Protein AF-A0A659SG74-F1 (afdb_monomer)

InterPro domains:
  IPR000259 Fimbrial-type adhesion domain [PF00419] (103-204)
  IPR008966 Adhesion domain superfamily [SSF49401] (111-204)
  IPR036937 Fimbrial-type adhesion domain superfamily [G3DSA:2.60.40.1090] (114-209)
  IPR050263 Bacterial Fimbrial Adherence [PTHR33420] (86-207)

Solvent-accessible surface area (backbone atoms only — not comparable to full-atom values): 13620 Å² total; per-residue (Å²): 101,49,79,44,95,89,36,32,32,39,38,39,29,34,28,35,41,68,67,53,63,44,76,44,61,52,86,77,62,66,78,72,36,68,43,90,79,64,78,63,71,81,93,43,71,75,87,72,87,58,62,64,78,42,66,49,77,45,82,43,76,76,48,94,68,57,45,70,45,76,44,64,84,37,79,74,44,74,42,75,85,72,95,58,83,55,73,74,67,91,72,70,59,93,86,64,78,60,82,42,77,42,68,46,63,51,73,51,78,43,78,66,48,72,41,60,62,85,90,67,79,89,82,82,80,69,64,92,78,60,75,86,50,53,83,52,94,86,52,68,49,99,74,52,84,75,90,78,90,83,70,69,51,71,43,44,70,59,90,88,61,88,78,77,44,60,45,76,52,64,46,26,94,89,45,54,59,17,32,50,54,99,44,96,90,49,62,53,71,45,56,49,101,82,70,47,76,38,33,29,73,46,83,28,71,52,85,80,131

Structure (mmCIF, N/CA/C/O backbone):
data_AF-A0A659SG74-F1
#
_entry.id   AF-A0A659SG74-F1
#
loop_
_atom_site.group_PDB
_atom_site.id
_atom_site.type_symbol
_atom_site.label_atom_id
_atom_site.label_alt_id
_atom_site.label_comp_id
_atom_site.label_asym_id
_atom_site.label_entity_id
_atom_site.label_seq_id
_atom_site.pdbx_PDB_ins_code
_atom_site.Cartn_x
_atom_site.Cartn_y
_atom_site.Cartn_z
_atom_site.occupancy
_atom_site.B_iso_or_equiv
_atom_site.auth_seq_id
_atom_site.auth_comp_id
_atom_site.auth_asym_id
_atom_site.auth_atom_id
_atom_site.pdbx_PDB_model_num
ATOM 1 N N . TYR A 1 1 ? 16.394 -6.219 -13.201 1.00 60.81 1 TYR A N 1
ATOM 2 C CA . TYR A 1 1 ? 15.570 -5.368 -12.327 1.00 60.81 1 TYR A CA 1
ATOM 3 C C . TYR A 1 1 ? 16.397 -4.180 -11.857 1.00 60.81 1 TYR A C 1
ATOM 5 O O . TYR A 1 1 ? 17.584 -4.362 -11.612 1.00 60.81 1 TYR A O 1
ATOM 13 N N . VAL A 1 2 ? 15.812 -2.983 -11.774 1.00 71.12 2 VAL A N 1
ATOM 14 C CA . VAL A 1 2 ? 16.434 -1.781 -11.185 1.00 71.12 2 VAL A CA 1
ATOM 15 C C . VAL A 1 2 ? 15.895 -1.610 -9.767 1.00 71.12 2 VAL A C 1
ATOM 17 O O . VAL A 1 2 ? 14.679 -1.569 -9.587 1.00 71.12 2 VAL A O 1
ATOM 20 N N . LEU A 1 3 ? 16.777 -1.531 -8.768 1.00 69.94 3 LEU A N 1
ATOM 21 C CA . LEU A 1 3 ? 16.384 -1.311 -7.374 1.00 69.94 3 LEU A CA 1
ATOM 22 C C . LEU A 1 3 ? 16.041 0.168 -7.159 1.00 69.94 3 LEU A C 1
ATOM 24 O O . LEU A 1 3 ? 16.875 1.041 -7.395 1.00 69.94 3 LEU A O 1
ATOM 28 N N . VAL A 1 4 ? 14.831 0.445 -6.677 1.00 69.69 4 VAL A N 1
ATOM 29 C CA . VAL A 1 4 ? 14.343 1.798 -6.391 1.00 69.69 4 VAL A CA 1
ATOM 30 C C . VAL A 1 4 ? 13.972 1.908 -4.917 1.00 69.69 4 VAL A C 1
ATOM 32 O O . VAL A 1 4 ? 13.223 1.093 -4.378 1.00 69.69 4 VAL A O 1
ATOM 35 N N . ALA A 1 5 ? 14.531 2.923 -4.251 1.00 68.69 5 ALA A N 1
ATOM 36 C CA . ALA A 1 5 ? 14.289 3.241 -2.840 1.00 68.69 5 ALA A CA 1
ATOM 37 C C . ALA A 1 5 ? 14.539 2.081 -1.843 1.00 68.69 5 ALA A C 1
ATOM 39 O O . ALA A 1 5 ? 14.048 2.119 -0.718 1.00 68.69 5 ALA A O 1
ATOM 40 N N . GLY A 1 6 ? 15.275 1.034 -2.243 1.00 77.12 6 GLY A N 1
ATOM 41 C CA . GLY A 1 6 ? 15.602 -0.127 -1.401 1.00 77.12 6 GLY A CA 1
ATOM 42 C C . GLY A 1 6 ? 14.421 -1.041 -1.043 1.00 77.12 6 GLY A C 1
ATOM 43 O O . GLY A 1 6 ? 14.611 -2.011 -0.317 1.00 77.12 6 GLY A O 1
ATOM 44 N N . LYS A 1 7 ? 13.213 -0.753 -1.542 1.00 78.75 7 LYS A N 1
ATOM 45 C CA . LYS A 1 7 ? 11.975 -1.489 -1.216 1.00 78.75 7 LYS A CA 1
ATOM 46 C C . LYS A 1 7 ? 11.235 -2.023 -2.440 1.00 78.75 7 LYS A C 1
ATOM 48 O O . LYS A 1 7 ? 10.253 -2.750 -2.298 1.00 78.75 7 LYS A O 1
ATOM 53 N N . LEU A 1 8 ? 11.673 -1.630 -3.633 1.00 87.31 8 LEU A N 1
ATOM 54 C CA . LEU A 1 8 ? 11.010 -1.927 -4.892 1.00 87.31 8 LEU A CA 1
ATOM 55 C C . LEU A 1 8 ? 12.047 -2.315 -5.940 1.00 87.31 8 LEU A C 1
ATOM 57 O O . LEU A 1 8 ? 13.121 -1.722 -6.020 1.00 87.31 8 LEU A O 1
ATOM 61 N N . GLU A 1 9 ? 11.689 -3.263 -6.788 1.00 90.06 9 GLU A N 1
ATOM 62 C CA . GLU A 1 9 ? 12.450 -3.662 -7.962 1.00 90.06 9 GLU A CA 1
ATOM 63 C C . GLU A 1 9 ? 11.618 -3.431 -9.221 1.00 90.06 9 GLU A C 1
ATOM 65 O O . GLU A 1 9 ? 10.436 -3.761 -9.266 1.00 90.06 9 GLU A O 1
ATOM 70 N N . ILE A 1 10 ? 12.233 -2.873 -10.262 1.00 89.81 10 ILE A N 1
ATOM 71 C CA . ILE A 1 10 ? 11.559 -2.580 -11.530 1.00 89.81 10 ILE A CA 1
ATOM 72 C C . ILE A 1 10 ? 12.108 -3.483 -12.632 1.00 89.81 10 ILE A C 1
ATOM 74 O O . ILE A 1 10 ? 13.293 -3.430 -12.962 1.00 89.81 10 ILE A O 1
ATOM 78 N N . GLY A 1 11 ? 11.247 -4.324 -13.196 1.00 91.62 11 GLY A N 1
ATOM 79 C CA . GLY A 1 11 ? 11.506 -5.106 -14.402 1.00 91.62 11 GLY A CA 1
ATOM 80 C C . GLY A 1 11 ? 10.882 -4.429 -15.617 1.00 91.62 11 GLY A C 1
ATOM 81 O O . GLY A 1 11 ? 9.768 -3.919 -15.531 1.00 91.62 11 GLY A O 1
ATOM 82 N N . THR A 1 12 ? 11.577 -4.447 -16.750 1.00 91.62 12 THR A N 1
ATOM 83 C CA . THR A 1 12 ? 11.122 -3.787 -17.980 1.00 91.62 12 THR A CA 1
ATOM 84 C C . THR A 1 12 ? 11.165 -4.777 -19.135 1.00 91.62 12 THR A C 1
ATOM 86 O O . THR A 1 12 ? 12.135 -5.514 -19.286 1.00 91.62 12 THR A O 1
ATOM 89 N N . GLU A 1 13 ? 10.135 -4.776 -19.970 1.00 92.38 13 GLU A N 1
ATOM 90 C CA . GLU A 1 13 ? 10.116 -5.421 -21.281 1.00 92.38 13 GLU A CA 1
ATOM 91 C C . GLU A 1 13 ? 9.962 -4.335 -22.342 1.00 92.38 13 GLU A C 1
ATOM 93 O O . GLU A 1 13 ? 9.114 -3.451 -22.208 1.00 92.38 13 GLU A O 1
ATOM 98 N N . ALA A 1 14 ? 10.768 -4.392 -23.397 1.00 89.81 14 ALA A N 1
ATOM 99 C CA . ALA A 1 14 ? 10.695 -3.454 -24.508 1.00 89.81 14 ALA A CA 1
ATOM 100 C C . ALA A 1 14 ? 10.175 -4.161 -25.756 1.00 89.81 14 ALA A C 1
ATOM 102 O O . ALA A 1 14 ? 10.607 -5.265 -26.081 1.00 89.81 14 ALA A O 1
ATOM 103 N N . TYR A 1 15 ? 9.270 -3.508 -26.477 1.00 88.94 15 TYR A N 1
ATOM 104 C CA . TYR A 1 15 ? 8.820 -3.985 -27.776 1.00 88.94 15 TYR A CA 1
ATOM 105 C C . TYR A 1 15 ? 9.857 -3.644 -28.849 1.00 88.94 15 TYR A C 1
ATOM 107 O O . TYR A 1 15 ? 10.219 -2.475 -29.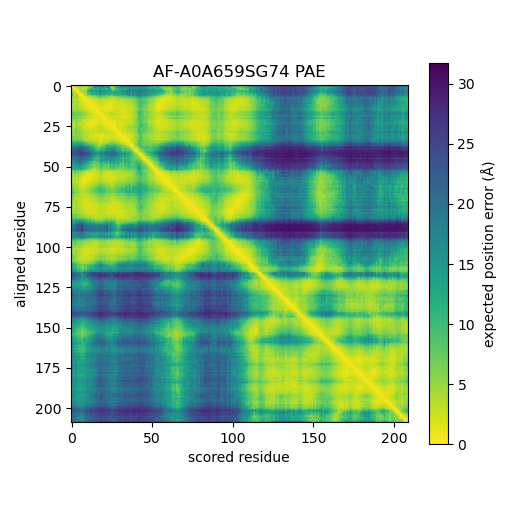041 1.00 88.94 15 TYR A O 1
ATOM 115 N N . ILE A 1 16 ? 10.305 -4.666 -29.575 1.00 86.88 16 ILE A N 1
ATOM 116 C CA . ILE A 1 16 ? 11.196 -4.527 -30.721 1.00 86.88 16 ILE A CA 1
ATOM 117 C C . ILE A 1 16 ? 10.359 -4.638 -31.995 1.00 86.88 16 ILE A C 1
ATOM 119 O O . ILE A 1 16 ? 9.881 -5.708 -32.367 1.00 86.88 16 ILE A O 1
ATOM 123 N N . ALA A 1 17 ? 10.171 -3.497 -32.659 1.00 82.38 17 ALA A N 1
ATOM 124 C CA . ALA A 1 17 ? 9.435 -3.386 -33.916 1.00 82.38 17 ALA A CA 1
ATOM 125 C C . ALA A 1 17 ? 10.192 -4.033 -35.100 1.00 82.38 17 ALA A C 1
ATOM 127 O O . ALA A 1 17 ? 11.180 -4.733 -34.911 1.00 82.38 17 ALA A O 1
ATOM 128 N N . GLY A 1 18 ? 9.740 -3.799 -36.335 1.00 82.88 18 GLY A N 1
ATOM 129 C CA . GLY A 1 18 ? 10.264 -4.472 -37.530 1.00 82.88 18 GLY A CA 1
ATOM 130 C C . GLY A 1 18 ? 9.557 -5.806 -37.769 1.00 82.88 18 GLY A C 1
ATOM 131 O O . GLY A 1 18 ? 8.382 -5.949 -37.433 1.00 82.88 18 GLY A O 1
ATOM 132 N N . LYS A 1 19 ? 10.263 -6.781 -38.345 1.00 86.94 19 LYS A N 1
ATOM 133 C CA . LYS A 1 19 ? 9.729 -8.135 -38.570 1.00 86.94 19 LYS A CA 1
ATOM 134 C C . LYS A 1 19 ? 9.888 -9.057 -37.361 1.00 86.94 19 LYS A C 1
ATOM 136 O O . LYS A 1 19 ? 9.376 -10.167 -37.409 1.00 86.94 19 LYS A O 1
ATOM 141 N N . LEU A 1 20 ? 10.607 -8.627 -36.317 1.00 88.56 20 LEU A N 1
ATOM 142 C CA . LEU A 1 20 ? 10.634 -9.339 -35.040 1.00 88.56 20 LEU A CA 1
ATOM 143 C C . LEU A 1 20 ? 9.271 -9.205 -34.353 1.00 88.56 20 LEU A C 1
ATOM 145 O O . LEU A 1 20 ? 8.563 -10.191 -34.220 1.00 88.56 20 LEU A O 1
ATOM 149 N N . GLY A 1 21 ? 8.866 -7.980 -34.001 1.00 88.50 21 GLY A N 1
ATOM 150 C CA . GLY A 1 21 ? 7.531 -7.721 -33.459 1.00 88.50 21 GLY A CA 1
ATOM 151 C C . GLY A 1 21 ? 7.275 -8.369 -32.094 1.00 88.50 21 GLY A C 1
ATOM 152 O O . GLY A 1 21 ? 6.152 -8.785 -31.820 1.00 88.50 21 GLY A O 1
ATOM 153 N N . GLU A 1 22 ? 8.299 -8.452 -31.243 1.00 90.75 22 GLU A N 1
ATOM 154 C CA . GLU A 1 22 ? 8.247 -9.156 -29.954 1.00 90.75 22 GLU A CA 1
ATOM 155 C C . GLU A 1 22 ? 8.571 -8.241 -28.768 1.00 90.75 22 GLU A C 1
ATOM 157 O O . GLU A 1 22 ? 9.264 -7.229 -28.900 1.00 90.75 22 GLU A O 1
ATOM 162 N N . TYR A 1 23 ? 8.080 -8.624 -27.587 1.00 91.25 23 TYR A N 1
ATOM 163 C CA . TYR A 1 23 ? 8.471 -8.032 -26.309 1.00 91.25 23 TYR A CA 1
ATOM 164 C C . TYR A 1 23 ? 9.671 -8.784 -25.741 1.00 91.25 23 TYR A C 1
ATOM 166 O O . TYR A 1 23 ? 9.595 -9.987 -25.505 1.00 91.25 23 TYR A O 1
ATOM 174 N N . ILE A 1 24 ? 10.763 -8.064 -25.493 1.00 90.62 24 ILE A N 1
ATOM 175 C CA . ILE A 1 24 ? 12.016 -8.631 -24.996 1.00 90.62 24 ILE A CA 1
ATOM 176 C C . ILE A 1 24 ? 12.300 -8.101 -23.584 1.00 90.62 24 ILE A C 1
ATOM 178 O O . ILE A 1 24 ? 12.251 -6.883 -23.374 1.00 90.62 24 ILE A O 1
ATOM 182 N N . PRO A 1 25 ? 12.612 -8.974 -22.608 1.00 91.44 25 PRO A N 1
ATOM 183 C CA . PRO A 1 25 ? 12.979 -8.547 -21.264 1.00 91.44 25 PRO A CA 1
ATOM 184 C C . PRO A 1 25 ? 14.318 -7.801 -21.256 1.00 91.44 25 PRO A C 1
ATOM 186 O O . PRO A 1 25 ? 15.282 -8.201 -21.904 1.00 91.44 25 PRO A O 1
ATOM 189 N N . VAL A 1 26 ? 14.379 -6.713 -20.492 1.00 88.06 26 VAL A N 1
ATOM 190 C CA . VAL A 1 26 ? 15.589 -5.916 -20.255 1.00 88.06 26 VAL A CA 1
ATOM 191 C C . VAL A 1 26 ? 16.357 -6.498 -19.053 1.00 88.06 26 VAL A C 1
ATOM 193 O O . VAL A 1 26 ? 15.741 -6.760 -18.014 1.00 88.06 26 VAL A O 1
ATOM 196 N N . PRO A 1 27 ? 17.697 -6.639 -19.125 1.00 88.88 27 PRO A N 1
ATOM 197 C CA . PRO A 1 27 ? 18.566 -6.243 -20.234 1.00 88.88 27 PRO A CA 1
ATOM 198 C C . PRO A 1 27 ? 18.589 -7.265 -21.378 1.00 88.88 27 PRO A C 1
ATOM 200 O O . PRO A 1 27 ? 18.550 -8.471 -21.158 1.00 88.88 27 PRO A O 1
ATOM 203 N N . PHE A 1 28 ? 18.744 -6.762 -22.602 1.00 84.44 28 PHE A N 1
ATOM 204 C CA . PHE A 1 28 ? 19.050 -7.560 -23.787 1.00 84.44 28 PHE A CA 1
ATOM 205 C C . PHE A 1 28 ? 20.201 -6.912 -24.557 1.00 84.44 28 PHE A C 1
ATOM 207 O O . PHE A 1 28 ? 20.458 -5.715 -24.428 1.00 84.44 28 PHE A O 1
ATOM 214 N N . SER A 1 29 ? 20.892 -7.696 -25.381 1.00 84.69 29 SER A N 1
ATOM 215 C CA . SER A 1 29 ? 21.939 -7.195 -26.275 1.00 84.69 29 SER A CA 1
ATOM 216 C C . SER A 1 29 ? 21.815 -7.844 -27.646 1.00 84.69 29 SER A C 1
ATOM 218 O O . SER A 1 29 ? 21.373 -8.986 -27.758 1.00 84.69 29 SER A O 1
ATOM 220 N N . SER A 1 30 ? 22.180 -7.093 -28.687 1.00 83.06 30 SER A N 1
ATOM 221 C CA . SER A 1 30 ? 22.288 -7.587 -30.067 1.00 83.06 30 SER A CA 1
ATOM 222 C C . SER A 1 30 ? 21.027 -8.260 -30.625 1.00 83.06 30 SER A C 1
ATOM 224 O O . SER A 1 30 ? 21.113 -9.191 -31.423 1.00 83.06 30 SER A O 1
ATOM 226 N N . ILE A 1 31 ? 19.848 -7.760 -30.244 1.00 86.31 31 ILE A N 1
ATOM 227 C CA . ILE A 1 31 ? 18.570 -8.225 -30.788 1.00 86.31 31 ILE A CA 1
ATOM 228 C C . ILE A 1 31 ? 18.270 -7.504 -32.104 1.00 86.31 31 ILE A C 1
ATOM 230 O O . ILE A 1 31 ? 18.125 -6.283 -32.151 1.00 86.31 31 ILE A O 1
ATOM 234 N N . SER A 1 32 ? 18.174 -8.285 -33.179 1.00 85.31 32 SER A N 1
ATOM 235 C CA . SER A 1 32 ? 17.783 -7.814 -34.508 1.00 85.31 32 SER A CA 1
ATOM 236 C C . SER A 1 32 ? 16.283 -7.530 -34.560 1.00 85.31 32 SER A C 1
ATOM 238 O O . SER A 1 32 ? 15.475 -8.340 -34.121 1.00 85.31 32 SER A O 1
ATOM 240 N N . ASN A 1 33 ? 15.891 -6.426 -35.193 1.00 83.75 33 ASN A N 1
ATOM 241 C CA . ASN A 1 33 ? 14.492 -6.153 -35.536 1.00 83.75 33 ASN A CA 1
ATOM 242 C C . ASN A 1 33 ? 13.987 -6.998 -36.732 1.00 83.75 33 ASN A C 1
ATOM 244 O O . ASN A 1 33 ? 12.848 -6.838 -37.170 1.00 83.75 33 ASN A O 1
ATOM 248 N N . ASN A 1 34 ? 14.847 -7.861 -37.290 1.00 88.00 34 ASN A N 1
ATOM 249 C CA . ASN A 1 34 ? 14.633 -8.710 -38.467 1.00 88.00 34 ASN A CA 1
ATOM 250 C C . ASN A 1 34 ? 14.177 -7.957 -39.725 1.00 88.00 34 ASN A C 1
ATOM 252 O O . ASN A 1 34 ? 13.614 -8.549 -40.646 1.00 88.00 34 ASN A O 1
ATOM 256 N N . ASP A 1 35 ? 14.455 -6.656 -39.798 1.00 83.31 35 ASP A N 1
ATOM 257 C CA . ASP A 1 35 ? 14.069 -5.815 -40.919 1.00 83.31 35 ASP A CA 1
ATOM 258 C C . ASP A 1 35 ? 15.287 -5.174 -41.588 1.00 83.31 35 ASP A C 1
ATOM 260 O O . ASP A 1 35 ? 15.741 -4.091 -41.222 1.00 83.31 35 ASP A O 1
ATOM 264 N N . ALA A 1 36 ? 15.792 -5.843 -42.626 1.00 79.06 36 ALA A N 1
ATOM 265 C CA . ALA A 1 36 ? 16.898 -5.347 -43.442 1.00 79.06 36 ALA A CA 1
ATOM 266 C C . ALA A 1 36 ? 16.552 -4.074 -44.242 1.00 79.06 36 ALA A C 1
ATOM 268 O O . ALA A 1 36 ? 17.459 -3.418 -44.748 1.00 79.06 36 ALA A O 1
ATOM 269 N N . SER A 1 37 ? 15.264 -3.720 -44.364 1.00 75.12 37 SER A N 1
ATOM 270 C CA . SER A 1 37 ? 14.816 -2.500 -45.050 1.00 75.12 37 SER A CA 1
ATOM 271 C C . SER A 1 37 ? 14.738 -1.281 -44.133 1.00 75.12 37 SER A C 1
ATOM 273 O O . SER A 1 37 ? 14.611 -0.154 -44.616 1.00 75.12 37 SER A O 1
ATOM 275 N N . ALA A 1 38 ? 14.865 -1.478 -42.815 1.00 68.19 38 ALA A N 1
ATOM 276 C CA . ALA A 1 38 ? 15.004 -0.380 -41.874 1.00 68.19 38 ALA A CA 1
ATOM 277 C C . ALA A 1 38 ? 16.292 0.387 -42.229 1.00 68.19 38 ALA A C 1
ATOM 279 O O . ALA A 1 38 ? 17.381 -0.169 -42.120 1.00 68.19 38 ALA A O 1
ATOM 280 N N . GLY A 1 39 ? 16.178 1.628 -42.717 1.00 65.88 39 GLY A N 1
ATOM 281 C CA . GLY A 1 39 ? 17.290 2.457 -43.220 1.00 65.88 39 GLY A CA 1
ATOM 282 C C . GLY A 1 39 ? 18.339 2.850 -42.163 1.00 65.88 39 GLY A C 1
ATOM 283 O O . GLY A 1 39 ? 18.467 2.189 -41.137 1.00 65.88 39 GLY A O 1
ATOM 284 N N . GLY A 1 40 ? 19.111 3.919 -42.389 1.00 65.44 40 GLY A N 1
ATOM 285 C CA . GLY A 1 40 ? 20.092 4.437 -41.412 1.00 65.44 40 GLY A CA 1
ATOM 286 C C . GLY A 1 40 ? 21.570 4.346 -41.819 1.00 65.44 40 GLY A C 1
ATOM 287 O O . GLY A 1 40 ? 22.440 4.402 -40.953 1.00 65.44 40 GLY A O 1
ATOM 288 N N . CYS A 1 41 ? 21.870 4.201 -43.113 1.00 61.72 41 CYS A N 1
ATOM 289 C CA . CYS A 1 41 ? 23.210 4.430 -43.668 1.00 61.72 41 CYS A CA 1
ATOM 290 C C . CYS A 1 41 ? 23.122 5.442 -44.827 1.00 61.72 41 CYS A C 1
ATOM 292 O O . CYS A 1 41 ? 22.201 5.348 -45.638 1.00 61.72 41 CYS A O 1
ATOM 294 N N . GLY A 1 42 ? 24.076 6.378 -44.911 1.00 65.31 42 GLY A N 1
ATOM 295 C CA . GLY A 1 42 ? 24.107 7.453 -45.920 1.00 65.31 42 GLY A CA 1
ATOM 296 C C . GLY A 1 42 ? 23.163 8.622 -45.600 1.00 65.31 42 GLY A C 1
ATOM 297 O O . GLY A 1 42 ? 22.873 8.871 -44.435 1.00 65.31 42 GLY A O 1
ATOM 298 N N . ASP A 1 43 ? 22.639 9.292 -46.632 1.00 54.28 43 ASP A N 1
ATOM 299 C CA . ASP A 1 43 ? 21.681 10.416 -46.526 1.00 54.28 43 ASP A CA 1
ATOM 300 C C . ASP A 1 43 ? 20.256 9.980 -46.115 1.00 54.28 43 ASP A C 1
ATOM 302 O O . ASP A 1 43 ? 19.302 10.761 -46.142 1.00 54.28 43 ASP A O 1
ATOM 306 N N . ALA A 1 44 ? 20.074 8.702 -45.772 1.00 56.75 44 ALA A N 1
ATOM 307 C CA . ALA A 1 44 ? 18.800 8.161 -45.332 1.00 56.75 44 ALA A CA 1
ATOM 308 C C . ALA A 1 44 ? 18.528 8.571 -43.879 1.00 56.75 44 ALA A C 1
ATOM 310 O O . ALA A 1 44 ? 18.971 7.905 -42.940 1.00 56.75 44 ALA A O 1
ATOM 311 N N . GLU A 1 45 ? 17.762 9.647 -43.694 1.00 54.41 45 GLU A N 1
ATOM 312 C CA . GLU A 1 45 ? 17.235 10.020 -42.382 1.00 54.41 45 GLU A CA 1
ATOM 313 C C . GLU A 1 45 ? 16.443 8.857 -41.764 1.00 54.41 45 GLU A C 1
ATOM 315 O O . GLU A 1 45 ? 15.542 8.270 -42.375 1.00 54.41 45 GLU A O 1
ATOM 320 N N . MET A 1 46 ? 16.761 8.547 -40.508 1.00 58.56 46 MET A N 1
ATOM 321 C CA . MET A 1 46 ? 15.945 7.704 -39.639 1.00 58.56 46 MET A CA 1
ATOM 322 C C . MET A 1 46 ? 14.598 8.403 -39.392 1.00 58.56 46 MET A C 1
ATOM 324 O O . MET A 1 46 ? 14.434 9.114 -38.407 1.00 58.56 46 MET A O 1
ATOM 328 N N . LYS A 1 47 ? 13.624 8.218 -40.293 1.00 54.53 47 LYS A N 1
ATOM 329 C CA . LYS A 1 47 ? 12.331 8.929 -40.233 1.00 54.53 47 LYS A CA 1
ATOM 330 C C . LYS A 1 47 ? 11.508 8.640 -38.972 1.00 54.53 47 LYS A C 1
ATOM 332 O O . LYS A 1 47 ? 10.720 9.486 -38.564 1.00 54.53 47 LYS A O 1
ATOM 337 N N . SER A 1 48 ? 11.660 7.464 -38.359 1.00 59.00 48 SER A N 1
ATOM 338 C CA . SER A 1 48 ? 10.969 7.122 -37.109 1.00 59.00 48 SER A CA 1
ATOM 339 C C . SER A 1 48 ? 11.641 5.964 -36.371 1.00 59.00 48 SER A C 1
ATOM 341 O O . SER A 1 48 ? 11.782 4.872 -36.924 1.00 59.00 48 SER A O 1
ATOM 343 N N . MET A 1 49 ? 11.989 6.179 -35.101 1.00 63.00 49 MET A N 1
ATOM 344 C CA . MET A 1 49 ? 12.373 5.125 -34.161 1.00 63.00 49 MET A CA 1
ATOM 345 C C . MET A 1 49 ? 11.129 4.596 -33.446 1.00 63.00 49 MET A C 1
ATOM 347 O O . MET A 1 49 ? 10.471 5.336 -32.719 1.00 63.00 49 MET A O 1
ATOM 351 N N . THR A 1 50 ? 10.815 3.316 -33.622 1.00 64.88 50 THR A N 1
ATOM 352 C CA . THR A 1 50 ? 9.725 2.646 -32.888 1.00 64.88 50 THR A CA 1
ATOM 353 C C . THR A 1 50 ? 10.232 1.605 -31.894 1.00 64.88 50 THR A C 1
ATOM 355 O O . THR A 1 50 ? 9.464 1.121 -31.073 1.00 64.88 50 THR A O 1
ATOM 358 N N . ALA A 1 51 ? 11.521 1.262 -31.909 1.00 63.81 51 ALA A N 1
ATOM 359 C CA . ALA A 1 51 ? 12.097 0.415 -30.870 1.00 63.81 51 ALA A CA 1
ATOM 360 C C . ALA A 1 51 ? 12.096 1.166 -29.527 1.00 63.81 51 ALA A C 1
ATOM 362 O O . ALA A 1 51 ? 12.524 2.317 -29.461 1.00 63.81 51 ALA A O 1
ATOM 363 N N . GLY A 1 52 ? 11.583 0.528 -28.470 1.00 63.53 52 GLY A N 1
ATOM 364 C CA . GLY A 1 52 ? 11.542 1.100 -27.118 1.00 63.53 52 GLY A CA 1
ATOM 365 C C . GLY A 1 52 ? 10.443 2.139 -26.855 1.00 63.53 52 GLY A C 1
ATOM 366 O O . GLY A 1 52 ? 10.329 2.601 -25.725 1.00 63.53 52 GLY A O 1
ATOM 367 N N . ASN A 1 53 ? 9.599 2.478 -27.841 1.00 75.88 53 ASN A N 1
ATOM 368 C CA . ASN A 1 53 ? 8.449 3.377 -27.638 1.00 75.88 53 ASN A CA 1
ATOM 369 C C . ASN A 1 53 ? 7.208 2.670 -27.052 1.00 75.88 53 ASN A C 1
ATOM 371 O O . ASN A 1 53 ? 6.216 3.315 -26.715 1.00 75.88 53 ASN A O 1
ATOM 375 N N . LYS A 1 54 ? 7.256 1.339 -26.968 1.00 85.69 54 LYS A N 1
ATOM 376 C CA . LYS A 1 54 ? 6.256 0.464 -26.358 1.00 85.69 54 LYS A CA 1
ATOM 377 C C . LYS A 1 54 ? 6.978 -0.538 -25.471 1.00 85.69 54 LYS A C 1
ATOM 379 O O . LYS A 1 54 ? 8.067 -1.003 -25.806 1.00 85.69 54 LYS A O 1
ATOM 384 N N . GLY A 1 55 ? 6.354 -0.893 -24.361 1.00 88.38 55 GLY A N 1
ATOM 385 C CA . GLY A 1 55 ? 6.928 -1.818 -23.401 1.00 88.38 55 GLY A CA 1
ATOM 386 C C . GLY A 1 55 ? 5.986 -2.085 -22.241 1.00 88.38 55 GLY A C 1
ATOM 387 O O . GLY A 1 55 ? 4.861 -1.584 -22.203 1.00 88.38 55 GLY A O 1
ATOM 388 N N . THR A 1 56 ? 6.452 -2.885 -21.296 1.00 91.50 56 THR A N 1
ATOM 389 C CA . THR A 1 56 ? 5.752 -3.181 -20.049 1.00 91.50 56 THR A CA 1
ATOM 390 C C . THR A 1 56 ? 6.716 -3.001 -18.894 1.00 91.50 56 THR A C 1
ATOM 392 O O . THR A 1 56 ? 7.871 -3.414 -18.967 1.00 91.50 56 THR A O 1
ATOM 395 N N . VAL A 1 57 ? 6.233 -2.376 -17.825 1.00 91.38 57 VAL A N 1
ATOM 396 C CA . VAL A 1 57 ? 6.974 -2.228 -16.577 1.00 91.38 57 VAL A CA 1
ATOM 397 C C . VAL A 1 57 ? 6.297 -3.079 -15.512 1.00 91.38 57 VAL A C 1
ATOM 399 O O . VAL A 1 57 ? 5.079 -3.033 -15.354 1.00 91.38 57 VAL A O 1
ATOM 402 N N . ARG A 1 58 ? 7.089 -3.863 -14.784 1.00 92.12 58 ARG A N 1
ATOM 403 C CA . ARG A 1 58 ? 6.663 -4.684 -13.652 1.00 92.12 58 ARG A CA 1
ATOM 404 C C . ARG A 1 58 ? 7.345 -4.158 -12.400 1.00 92.12 58 ARG A C 1
ATOM 406 O O . ARG A 1 58 ? 8.571 -4.129 -12.340 1.00 92.12 58 ARG A O 1
ATOM 413 N N . ILE A 1 59 ? 6.557 -3.751 -11.414 1.00 90.25 59 ILE A N 1
ATOM 414 C CA . ILE A 1 59 ? 7.061 -3.325 -10.108 1.00 90.25 59 ILE A CA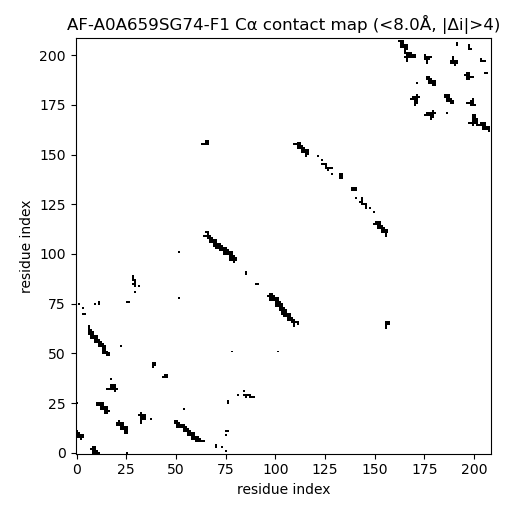 1
ATOM 415 C C . ILE A 1 59 ? 6.904 -4.499 -9.148 1.00 90.25 59 ILE A C 1
ATOM 417 O O . ILE A 1 59 ? 5.797 -4.994 -8.948 1.00 90.25 59 ILE A O 1
ATOM 421 N N . TYR A 1 60 ? 8.011 -4.940 -8.566 1.00 90.38 60 TYR A N 1
ATOM 422 C CA . TYR A 1 60 ? 8.048 -5.961 -7.533 1.00 90.38 60 TYR A CA 1
ATOM 423 C C . TYR A 1 60 ? 8.345 -5.315 -6.182 1.00 90.38 60 TYR A C 1
ATOM 425 O O . TYR A 1 60 ? 9.311 -4.568 -6.033 1.00 90.38 60 TYR A O 1
ATOM 433 N N . ILE A 1 61 ? 7.495 -5.584 -5.197 1.00 88.56 61 ILE A N 1
ATOM 434 C CA . ILE A 1 61 ? 7.613 -5.032 -3.850 1.00 88.56 61 ILE A CA 1
ATOM 435 C C . ILE A 1 61 ? 8.468 -5.994 -3.022 1.00 88.56 61 ILE A C 1
ATOM 437 O O . ILE A 1 61 ? 8.026 -7.100 -2.722 1.00 88.56 61 ILE A O 1
ATOM 441 N N . THR A 1 62 ? 9.691 -5.591 -2.666 1.00 87.38 62 THR A N 1
ATOM 442 C CA . THR A 1 62 ? 10.627 -6.458 -1.925 1.00 87.38 62 THR A CA 1
ATOM 443 C C . THR A 1 62 ? 10.412 -6.410 -0.415 1.00 87.38 62 THR A C 1
ATOM 445 O O . THR A 1 62 ? 10.792 -7.346 0.282 1.00 87.38 62 THR A O 1
ATOM 448 N N . HIS A 1 63 ? 9.795 -5.339 0.092 1.00 83.50 63 HIS A N 1
ATOM 449 C CA . HIS A 1 63 ? 9.538 -5.124 1.517 1.00 83.50 63 HIS A CA 1
ATOM 450 C C . HIS A 1 63 ? 8.137 -4.544 1.743 1.00 83.50 63 HIS A C 1
ATOM 452 O O . HIS A 1 63 ? 7.641 -3.836 0.869 1.00 83.50 63 HIS A O 1
ATOM 458 N N . PRO A 1 64 ? 7.508 -4.765 2.914 1.00 80.62 64 PRO A N 1
ATOM 459 C CA . PRO A 1 64 ? 6.248 -4.118 3.258 1.00 80.62 64 PRO A CA 1
ATOM 460 C C . PRO A 1 64 ? 6.314 -2.593 3.106 1.00 80.62 64 PRO A C 1
ATOM 462 O O . PRO A 1 64 ? 7.296 -1.939 3.475 1.00 80.62 64 PRO A O 1
ATOM 465 N N . LEU A 1 65 ? 5.244 -2.036 2.551 1.00 80.69 65 LEU A N 1
ATOM 466 C CA . LEU A 1 65 ? 5.092 -0.616 2.272 1.00 80.69 65 LEU A CA 1
ATOM 467 C C . LEU A 1 65 ? 3.990 -0.056 3.174 1.00 80.69 65 LEU A C 1
ATOM 469 O O . LEU A 1 65 ? 2.972 -0.706 3.393 1.00 80.69 65 LEU A O 1
ATOM 473 N N . VAL A 1 66 ? 4.192 1.154 3.685 1.00 80.88 66 VAL A N 1
ATOM 474 C CA . VAL A 1 66 ? 3.240 1.854 4.552 1.00 80.88 66 VAL A CA 1
ATOM 475 C C . VAL A 1 66 ? 3.069 3.266 4.014 1.00 80.88 66 VAL A C 1
ATOM 477 O O . VAL A 1 66 ? 4.063 3.934 3.728 1.00 80.88 66 VAL A O 1
ATOM 480 N N . GLY A 1 67 ? 1.820 3.713 3.884 1.00 82.06 67 GLY A N 1
ATOM 481 C CA . GLY A 1 67 ? 1.499 5.052 3.402 1.00 82.06 67 GLY A CA 1
ATOM 482 C C . GLY A 1 67 ? 1.833 5.243 1.924 1.00 82.06 67 GLY A C 1
ATOM 483 O O . GLY A 1 67 ? 1.348 4.504 1.069 1.00 82.06 67 GLY A O 1
ATOM 484 N N . GLU A 1 68 ? 2.636 6.261 1.624 1.00 84.81 68 GLU A N 1
ATOM 485 C CA . GLU A 1 68 ? 2.954 6.682 0.262 1.00 84.81 68 GLU A CA 1
ATOM 486 C C . GLU A 1 68 ? 4.448 6.535 -0.041 1.00 84.81 68 GLU A C 1
ATOM 488 O O . GLU A 1 68 ? 5.305 6.904 0.762 1.00 84.81 68 GLU A O 1
ATOM 493 N N . ILE A 1 69 ? 4.767 6.015 -1.227 1.00 85.50 69 ILE A N 1
ATOM 494 C CA . ILE A 1 69 ? 6.137 5.896 -1.726 1.00 85.50 69 ILE A CA 1
ATOM 495 C C . ILE A 1 69 ? 6.244 6.592 -3.069 1.00 85.50 69 ILE A C 1
ATOM 497 O O . ILE A 1 69 ? 5.571 6.224 -4.031 1.00 85.50 69 ILE A O 1
ATOM 501 N N . SER A 1 70 ? 7.149 7.564 -3.141 1.00 87.81 70 SER A N 1
ATOM 502 C CA . SER A 1 70 ? 7.485 8.239 -4.386 1.00 87.81 70 SER A CA 1
ATOM 503 C C . SER A 1 70 ? 8.620 7.513 -5.106 1.00 87.81 70 SER A C 1
ATOM 505 O O . SER A 1 70 ? 9.671 7.221 -4.531 1.00 87.81 70 SER A O 1
ATOM 507 N N . ILE A 1 71 ? 8.398 7.235 -6.386 1.00 89.75 71 ILE A N 1
ATOM 508 C CA . ILE A 1 71 ? 9.405 6.798 -7.345 1.00 89.75 71 ILE A CA 1
ATOM 509 C C . ILE A 1 71 ? 9.938 8.070 -8.017 1.00 89.75 71 ILE A C 1
ATOM 511 O O . ILE A 1 71 ? 9.240 8.646 -8.864 1.00 89.75 71 ILE A O 1
ATOM 515 N N . PRO A 1 72 ? 11.153 8.535 -7.666 1.00 90.44 72 PRO A N 1
ATOM 516 C CA . PRO A 1 72 ? 11.764 9.656 -8.363 1.00 90.44 72 PRO A CA 1
ATOM 517 C C . PRO A 1 72 ? 12.031 9.270 -9.819 1.00 90.44 72 PRO A C 1
ATOM 519 O O . PRO A 1 72 ? 12.087 8.086 -10.157 1.00 90.44 72 PRO A O 1
ATOM 522 N N . GLN A 1 73 ? 12.235 10.267 -10.681 1.00 92.38 73 GLN A N 1
ATOM 523 C CA . GLN A 1 73 ? 12.567 10.028 -12.084 1.00 92.38 73 GLN A CA 1
ATOM 524 C C . GLN A 1 73 ? 13.817 9.145 -12.201 1.00 92.38 73 GLN A C 1
ATOM 526 O O . GLN A 1 73 ? 14.939 9.592 -11.975 1.00 92.38 73 GLN A O 1
ATOM 531 N N . THR A 1 74 ? 13.596 7.885 -12.562 1.00 89.12 74 THR A N 1
ATOM 532 C CA . THR A 1 74 ? 14.603 6.827 -12.595 1.00 89.12 74 THR A CA 1
ATOM 533 C C . THR A 1 74 ? 14.712 6.293 -14.013 1.00 89.12 74 THR A C 1
ATOM 535 O O . THR A 1 74 ? 13.702 5.956 -14.628 1.00 89.12 74 THR A O 1
ATOM 538 N N . THR A 1 75 ? 15.927 6.192 -14.546 1.00 89.81 75 THR A N 1
ATOM 539 C CA . THR A 1 75 ? 16.163 5.549 -15.844 1.00 89.81 75 THR A CA 1
ATOM 540 C C . THR A 1 75 ? 16.003 4.038 -15.703 1.00 89.81 75 THR A C 1
ATOM 542 O O . THR A 1 75 ? 16.763 3.397 -14.983 1.00 89.81 75 THR A O 1
ATOM 545 N N . ILE A 1 76 ? 15.018 3.470 -16.399 1.00 89.00 76 ILE A N 1
ATOM 546 C CA . ILE A 1 76 ? 14.682 2.038 -16.350 1.00 89.00 76 ILE A CA 1
ATOM 547 C C . ILE A 1 76 ? 15.206 1.261 -17.562 1.00 89.00 76 ILE A C 1
ATOM 549 O O . ILE A 1 76 ? 15.238 0.031 -17.539 1.00 89.00 76 ILE A O 1
ATOM 553 N N . MET A 1 77 ? 15.607 1.966 -18.624 1.00 87.06 77 MET A N 1
ATOM 554 C CA . MET A 1 77 ? 16.235 1.388 -19.810 1.00 87.06 77 MET A CA 1
ATOM 555 C C . MET A 1 77 ? 17.003 2.465 -20.586 1.00 87.06 77 MET A C 1
ATOM 557 O O . MET A 1 77 ? 16.504 3.572 -20.789 1.00 87.06 77 MET A O 1
ATOM 561 N N . ASN A 1 78 ? 18.186 2.103 -21.079 1.00 87.06 78 ASN A N 1
ATOM 562 C CA . ASN A 1 78 ? 18.903 2.848 -22.111 1.00 87.06 78 ASN A CA 1
ATOM 563 C C . ASN A 1 78 ? 18.827 2.052 -23.411 1.00 87.06 78 ASN A C 1
ATOM 565 O O . ASN A 1 78 ? 19.169 0.869 -23.424 1.00 87.06 78 ASN A O 1
ATOM 569 N N . LEU A 1 79 ? 18.372 2.688 -24.489 1.00 84.12 79 LEU A N 1
ATOM 570 C CA . LEU A 1 79 ? 18.307 2.053 -25.797 1.00 84.12 79 LEU A CA 1
ATOM 571 C C . LEU A 1 79 ? 19.527 2.442 -26.623 1.00 84.12 79 LEU A C 1
ATOM 573 O O . LEU A 1 79 ? 19.874 3.619 -26.736 1.00 84.12 79 LEU A O 1
ATOM 577 N N . TYR A 1 80 ? 20.128 1.442 -27.253 1.00 83.62 80 TYR A N 1
ATOM 578 C CA . TYR A 1 80 ? 21.235 1.599 -28.181 1.00 83.62 80 TYR A CA 1
ATOM 579 C C . TYR A 1 80 ? 20.883 0.903 -29.487 1.00 83.62 80 TYR A C 1
ATOM 581 O O . TYR A 1 80 ? 20.245 -0.150 -29.483 1.00 83.62 80 TYR A O 1
ATOM 589 N N . LEU A 1 81 ? 21.308 1.487 -30.602 1.00 80.31 81 LEU A N 1
ATOM 590 C CA . LEU A 1 81 ? 21.163 0.879 -31.916 1.00 80.31 81 LEU A CA 1
ATOM 591 C C . LEU A 1 81 ? 22.520 0.547 -32.512 1.00 80.31 81 LEU A C 1
ATOM 593 O O . LEU A 1 81 ? 23.476 1.303 -32.367 1.00 80.31 81 LEU A O 1
ATOM 597 N N . SER A 1 82 ? 22.556 -0.544 -33.268 1.00 77.94 82 SER A N 1
ATOM 598 C CA . SER A 1 82 ? 23.686 -0.893 -34.115 1.00 77.94 82 SER A CA 1
ATOM 599 C C . SER A 1 82 ? 23.200 -1.513 -35.423 1.00 77.94 82 SER A C 1
ATOM 601 O O . SER A 1 82 ? 22.179 -2.200 -35.456 1.00 77.94 82 SER A O 1
ATOM 603 N N . LYS A 1 83 ? 23.943 -1.266 -36.507 1.00 76.31 83 LYS A N 1
ATOM 604 C CA . LYS A 1 83 ? 23.760 -1.924 -37.813 1.00 76.31 83 LYS A CA 1
ATOM 605 C C . LYS A 1 83 ? 24.568 -3.205 -37.958 1.00 76.31 83 LYS A C 1
ATOM 607 O O . LYS A 1 83 ? 24.277 -4.019 -38.828 1.00 76.31 83 LYS A O 1
ATOM 612 N N . THR A 1 84 ? 25.562 -3.385 -37.105 1.00 72.62 84 THR A N 1
ATOM 613 C CA . THR A 1 84 ? 26.328 -4.618 -36.990 1.00 72.62 84 THR A CA 1
ATOM 614 C C . THR A 1 84 ? 25.930 -5.317 -35.694 1.00 72.62 84 THR A C 1
ATOM 616 O O . THR A 1 84 ? 25.694 -4.638 -34.688 1.00 72.62 84 THR A O 1
ATOM 619 N N . PRO A 1 85 ? 25.830 -6.656 -35.671 1.00 67.50 85 PRO A N 1
ATOM 620 C CA . PRO A 1 85 ? 25.662 -7.376 -34.417 1.00 67.50 85 PRO A CA 1
ATOM 621 C C . PRO A 1 85 ? 26.793 -6.975 -33.465 1.00 67.50 85 PRO A C 1
ATOM 623 O O . PRO A 1 85 ? 27.968 -7.136 -33.795 1.00 67.50 85 PRO A O 1
ATOM 626 N N . GLY A 1 86 ? 26.446 -6.394 -32.317 1.00 62.84 86 GLY A N 1
ATOM 627 C CA . GLY A 1 86 ? 27.420 -6.145 -31.260 1.00 62.84 86 GLY A CA 1
ATOM 628 C C . GLY A 1 86 ? 27.831 -7.465 -30.613 1.00 62.84 86 GLY A C 1
ATOM 629 O O . GLY A 1 86 ? 27.064 -8.434 -30.627 1.00 62.84 86 GLY A O 1
ATOM 630 N N . SER A 1 87 ? 29.017 -7.516 -30.015 1.00 56.62 87 SER A N 1
ATOM 631 C CA . SER A 1 87 ? 29.378 -8.623 -29.128 1.00 56.62 87 SER A CA 1
ATOM 632 C C . SER A 1 87 ? 28.349 -8.702 -27.997 1.00 56.62 87 SER A C 1
ATOM 634 O O . SER A 1 87 ? 28.079 -7.700 -27.337 1.00 56.62 87 SER A O 1
ATOM 636 N N . SER A 1 88 ? 27.739 -9.871 -27.798 1.00 51.22 88 SER A N 1
ATOM 637 C CA . SER A 1 88 ? 26.830 -10.108 -26.676 1.00 51.22 88 SER A CA 1
ATOM 638 C C . SER A 1 88 ? 27.553 -9.848 -25.352 1.00 51.22 88 SER A C 1
ATOM 640 O O . SER A 1 88 ? 28.664 -10.345 -25.161 1.00 51.22 88 SER A O 1
ATOM 642 N N . GLY A 1 89 ? 26.908 -9.114 -24.446 1.00 51.81 89 GLY A N 1
ATOM 643 C CA . GLY A 1 89 ? 27.468 -8.734 -23.147 1.00 51.81 89 GLY A CA 1
ATOM 644 C C . GLY A 1 89 ? 28.228 -7.406 -23.191 1.00 51.81 89 GLY A C 1
ATOM 645 O O . GLY A 1 89 ? 29.297 -7.319 -23.787 1.00 51.81 89 GLY A O 1
ATOM 646 N N . ASP A 1 90 ? 27.641 -6.387 -22.559 1.00 50.41 90 ASP A N 1
ATOM 647 C CA . ASP A 1 90 ? 28.229 -5.174 -21.957 1.00 50.41 90 ASP A CA 1
ATOM 648 C C . ASP A 1 90 ? 29.241 -4.300 -22.724 1.00 50.41 90 ASP A C 1
ATOM 650 O O . ASP A 1 90 ? 29.663 -3.269 -22.208 1.00 50.41 90 ASP A O 1
ATOM 654 N N . ASN A 1 91 ? 29.602 -4.607 -23.966 1.00 49.31 91 ASN A N 1
ATOM 655 C CA . ASN A 1 91 ? 30.658 -3.885 -24.679 1.00 49.31 91 ASN A CA 1
ATOM 656 C C . ASN A 1 91 ? 30.110 -2.823 -25.639 1.00 49.31 91 ASN A C 1
ATOM 658 O O . ASN A 1 91 ? 30.532 -2.741 -26.793 1.00 49.31 91 ASN A O 1
ATOM 662 N N . ILE A 1 92 ? 29.177 -1.988 -25.174 1.00 58.09 92 ILE A N 1
ATOM 663 C CA . ILE A 1 92 ? 28.979 -0.686 -25.820 1.00 58.09 92 ILE A CA 1
ATOM 664 C C . ILE A 1 92 ? 30.111 0.209 -25.311 1.00 58.09 92 ILE A C 1
ATOM 666 O O . ILE A 1 92 ? 30.201 0.404 -24.097 1.00 58.09 92 ILE A O 1
ATOM 670 N N . PRO A 1 93 ? 31.001 0.728 -26.182 1.00 57.50 93 PRO A N 1
ATOM 671 C CA . PRO A 1 93 ? 32.068 1.611 -25.736 1.00 57.50 93 PRO A CA 1
ATOM 672 C C . PRO A 1 93 ? 31.478 2.751 -24.891 1.00 57.50 93 PRO A C 1
ATOM 674 O O . PRO A 1 93 ? 30.467 3.322 -25.306 1.00 57.50 93 PRO A O 1
ATOM 677 N N . PRO A 1 94 ? 32.091 3.130 -23.752 1.00 57.69 94 PRO A N 1
ATOM 678 C CA . PRO A 1 94 ? 31.562 4.176 -22.865 1.00 57.69 94 PRO A CA 1
ATOM 679 C C . PRO A 1 94 ? 31.290 5.518 -23.563 1.00 57.69 94 PRO A C 1
ATOM 681 O O . PRO A 1 94 ? 30.559 6.357 -23.049 1.00 57.69 94 PRO A O 1
ATOM 684 N N . SER A 1 95 ? 31.900 5.727 -24.731 1.00 65.00 95 SER A N 1
ATOM 685 C CA . SER A 1 95 ? 31.778 6.912 -25.573 1.00 65.00 95 SER A CA 1
ATOM 686 C C . SER A 1 95 ? 30.540 6.943 -26.475 1.00 65.00 95 SER A C 1
ATOM 688 O O . SER A 1 95 ? 30.309 7.973 -27.105 1.00 65.00 95 SER A O 1
ATOM 690 N N . VAL A 1 96 ? 29.752 5.866 -26.575 1.00 72.69 96 VAL A N 1
ATOM 691 C CA . VAL A 1 96 ? 28.534 5.851 -27.401 1.00 72.69 96 VAL A CA 1
ATOM 692 C C . VAL A 1 96 ? 27.337 6.279 -26.545 1.00 72.69 96 VAL A C 1
ATOM 694 O O . VAL A 1 96 ? 26.910 5.509 -25.680 1.00 72.69 96 VAL A O 1
ATOM 697 N N . PRO A 1 97 ? 26.764 7.480 -26.756 1.00 79.12 97 PRO A N 1
ATOM 698 C CA . PRO A 1 97 ? 25.554 7.877 -26.050 1.00 79.12 97 PRO A CA 1
ATOM 699 C C . PRO A 1 97 ? 24.368 7.006 -26.499 1.00 79.12 97 PRO A C 1
ATOM 701 O O . PRO A 1 97 ? 24.275 6.656 -27.681 1.00 79.12 97 PRO A O 1
ATOM 704 N N . PRO A 1 98 ? 23.445 6.646 -25.589 1.00 82.88 98 PRO A N 1
ATOM 705 C CA . PRO A 1 98 ? 22.222 5.960 -25.978 1.00 82.88 98 PRO A CA 1
ATOM 706 C C . PRO A 1 98 ? 21.380 6.847 -26.894 1.00 82.88 98 PRO A C 1
ATOM 708 O O . PRO A 1 98 ? 21.361 8.071 -26.771 1.00 82.88 98 PRO A O 1
ATOM 711 N N . VAL A 1 99 ? 20.640 6.211 -27.798 1.00 82.00 99 VAL A N 1
ATOM 712 C CA . VAL A 1 99 ? 19.725 6.913 -28.711 1.00 82.00 99 VAL A CA 1
ATOM 713 C C . VAL A 1 99 ? 18.450 7.370 -28.002 1.00 82.00 99 VAL A C 1
ATOM 715 O O . VAL A 1 99 ? 17.778 8.282 -28.476 1.00 82.00 99 VAL A O 1
ATOM 718 N N . ALA A 1 100 ? 18.102 6.728 -26.883 1.00 82.19 100 ALA A N 1
ATOM 719 C CA . ALA A 1 100 ? 16.975 7.099 -26.043 1.00 82.19 100 ALA A CA 1
ATOM 720 C C . ALA A 1 100 ? 17.180 6.632 -24.598 1.00 82.19 100 ALA A C 1
ATOM 722 O O . ALA A 1 100 ? 17.699 5.539 -24.345 1.00 82.19 100 ALA A O 1
ATOM 723 N N . HIS A 1 101 ? 16.691 7.444 -23.664 1.00 86.69 101 HIS A N 1
ATOM 724 C CA . HIS A 1 101 ? 16.513 7.077 -22.265 1.00 86.69 101 HIS A CA 1
ATOM 725 C C . HIS A 1 101 ? 15.031 6.853 -22.003 1.00 86.69 101 HIS A C 1
ATOM 727 O O . HIS A 1 101 ? 14.211 7.714 -22.318 1.00 86.69 101 HIS A O 1
ATOM 733 N N . VAL A 1 102 ? 14.690 5.724 -21.392 1.00 87.69 102 VAL A N 1
ATOM 734 C CA . VAL A 1 102 ? 13.343 5.498 -20.871 1.00 87.69 102 VAL A CA 1
ATOM 735 C C . VAL A 1 102 ? 13.395 5.671 -19.366 1.00 87.69 102 VAL A C 1
ATOM 737 O O . VAL A 1 102 ? 14.088 4.932 -18.661 1.00 87.69 102 VAL A O 1
ATOM 740 N N . THR A 1 103 ? 12.677 6.680 -18.885 1.00 90.88 103 THR A N 1
ATOM 741 C CA . THR A 1 103 ? 12.573 7.022 -17.469 1.00 90.88 103 THR A CA 1
ATOM 742 C C . THR A 1 103 ? 11.170 6.740 -16.950 1.00 90.88 103 THR A C 1
ATOM 744 O O . THR A 1 103 ? 10.193 6.753 -17.697 1.00 90.88 103 THR A O 1
ATOM 747 N N . MET A 1 104 ? 11.075 6.474 -15.652 1.00 89.69 104 MET A N 1
ATOM 748 C CA . MET A 1 104 ? 9.819 6.303 -14.935 1.00 89.69 104 MET A CA 1
ATOM 749 C C . MET A 1 104 ? 9.851 7.129 -13.654 1.00 89.69 104 MET A C 1
ATOM 751 O O . MET A 1 104 ? 10.861 7.156 -12.953 1.00 89.69 104 MET A O 1
ATOM 755 N N . SER A 1 105 ? 8.736 7.776 -13.346 1.00 92.31 105 SER A N 1
ATOM 756 C CA . SER A 1 105 ? 8.445 8.383 -12.051 1.00 92.31 105 SER A CA 1
ATOM 757 C C . SER A 1 105 ? 6.996 8.091 -11.682 1.00 92.31 105 SER A C 1
ATOM 759 O O . SER A 1 105 ? 6.187 7.723 -12.538 1.00 92.31 105 SER A O 1
ATOM 761 N N . GLY A 1 106 ? 6.661 8.228 -10.406 1.00 91.06 106 GLY A N 1
ATOM 762 C CA . GLY A 1 106 ? 5.292 8.038 -9.954 1.00 91.06 106 GLY A CA 1
ATOM 763 C C . GLY A 1 106 ? 5.183 7.909 -8.448 1.00 91.06 106 GLY A C 1
ATOM 764 O O . GLY A 1 106 ? 6.145 8.135 -7.718 1.00 91.06 106 GLY A O 1
ATOM 765 N N . THR A 1 107 ? 4.001 7.506 -8.004 1.00 90.56 107 THR A N 1
ATOM 766 C CA . THR A 1 107 ? 3.678 7.348 -6.591 1.00 90.56 107 THR A CA 1
ATOM 767 C C . THR A 1 107 ? 2.899 6.053 -6.394 1.00 90.56 107 THR A C 1
ATOM 769 O O . THR A 1 107 ? 1.992 5.751 -7.169 1.00 90.56 107 THR A O 1
ATOM 772 N N . ILE A 1 108 ? 3.253 5.290 -5.361 1.00 87.50 108 ILE A N 1
ATOM 773 C CA . ILE A 1 108 ? 2.522 4.108 -4.896 1.00 87.50 108 ILE A CA 1
ATOM 774 C C . ILE A 1 108 ? 1.873 4.462 -3.561 1.00 87.50 108 ILE A C 1
ATOM 776 O O . ILE A 1 108 ? 2.574 4.824 -2.617 1.00 87.50 108 ILE A O 1
ATOM 780 N N . THR A 1 109 ? 0.552 4.332 -3.473 1.00 85.44 109 THR A N 1
ATOM 781 C CA . THR A 1 109 ? -0.212 4.540 -2.239 1.00 85.44 109 THR A CA 1
ATOM 782 C C . THR A 1 109 ? -0.727 3.208 -1.708 1.00 85.44 109 THR A C 1
ATOM 784 O O . THR A 1 109 ? -1.306 2.406 -2.441 1.00 85.44 109 THR A O 1
ATOM 787 N N . VAL A 1 110 ? -0.504 2.961 -0.418 1.00 84.94 110 VAL A N 1
ATOM 788 C CA . VAL A 1 110 ? -0.945 1.750 0.274 1.00 84.94 110 VAL A CA 1
ATOM 789 C C . VAL A 1 110 ? -2.019 2.128 1.291 1.00 84.94 110 VAL A C 1
ATOM 791 O O . VAL A 1 110 ? -1.714 2.833 2.256 1.00 84.94 110 VAL A O 1
ATOM 794 N N . PRO A 1 111 ? -3.276 1.689 1.096 1.00 80.75 111 PRO A N 1
ATOM 795 C CA . PRO A 1 111 ? -4.354 2.039 2.004 1.00 80.75 111 PRO A CA 1
ATOM 796 C C . PRO A 1 111 ? -4.160 1.366 3.365 1.00 80.75 111 PRO A C 1
ATOM 798 O O . PRO A 1 111 ? -3.775 0.195 3.463 1.00 80.75 111 PRO A O 1
ATOM 801 N N . GLN A 1 112 ? -4.458 2.125 4.414 1.00 80.50 112 GLN A N 1
ATOM 802 C CA . GLN A 1 112 ? -4.544 1.619 5.778 1.00 80.50 112 GLN A CA 1
ATOM 803 C C . GLN A 1 112 ? -5.879 0.900 5.956 1.00 80.50 112 GLN A C 1
ATOM 805 O O . GLN A 1 112 ? -6.914 1.384 5.495 1.00 80.50 112 GLN A O 1
ATOM 810 N N . SER A 1 113 ? -5.873 -0.243 6.634 1.00 81.94 113 SER A N 1
ATOM 811 C CA . SER A 1 113 ? -7.107 -0.961 6.950 1.00 81.94 113 SER A CA 1
ATOM 812 C C . SER A 1 113 ? -7.021 -1.583 8.331 1.00 81.94 113 SER A C 1
ATOM 814 O O . SER A 1 113 ? -6.084 -2.331 8.603 1.00 81.94 113 SER A O 1
ATOM 816 N N . CYS A 1 114 ? -8.019 -1.333 9.170 1.00 80.69 114 CYS A N 1
ATOM 817 C CA . CYS A 1 114 ? -8.210 -2.035 10.432 1.00 80.69 114 CYS A CA 1
ATOM 818 C C . CYS A 1 114 ? -9.468 -2.894 10.339 1.00 80.69 114 CYS A C 1
ATOM 820 O O . CYS A 1 114 ? -10.488 -2.459 9.808 1.00 80.69 114 CYS A O 1
ATOM 822 N N . SER A 1 115 ? -9.389 -4.121 10.839 1.00 80.38 115 SER A N 1
ATOM 823 C CA . SER A 1 115 ? -10.515 -5.046 10.875 1.00 80.38 115 SER A CA 1
ATOM 824 C C . SER A 1 115 ? -10.603 -5.705 12.240 1.00 80.38 115 SER A C 1
ATOM 826 O O . SER A 1 115 ? -9.604 -6.180 12.778 1.00 80.38 115 SER A O 1
ATOM 828 N N . ILE A 1 116 ? -11.809 -5.743 12.790 1.00 77.56 116 ILE A N 1
ATOM 829 C CA . ILE A 1 116 ? -12.166 -6.715 13.822 1.00 77.56 116 ILE A CA 1
ATOM 830 C C . ILE A 1 116 ? -12.389 -8.032 13.074 1.00 77.56 116 ILE A C 1
ATOM 832 O O . ILE A 1 116 ? -12.967 -8.010 11.985 1.00 77.56 116 ILE A O 1
ATOM 836 N N . THR A 1 117 ? -11.872 -9.151 13.588 1.00 66.69 117 THR A N 1
ATOM 837 C CA . THR A 1 117 ? -11.877 -10.448 12.892 1.00 66.69 117 THR A CA 1
ATOM 838 C C . THR A 1 117 ? -13.242 -10.737 12.263 1.00 66.69 117 THR A C 1
ATOM 840 O O . THR A 1 117 ? -14.249 -10.880 12.958 1.00 66.69 117 THR A O 1
ATOM 843 N N . ALA A 1 118 ? -13.283 -10.794 10.929 1.00 58.59 118 ALA A N 1
ATOM 844 C CA . ALA A 1 118 ? -14.526 -10.984 10.195 1.00 58.59 118 ALA A CA 1
ATOM 845 C C . ALA A 1 118 ? -15.222 -12.281 10.644 1.00 58.59 118 ALA A C 1
ATOM 847 O O . ALA A 1 118 ? -14.597 -13.339 10.708 1.00 58.59 118 ALA A O 1
ATOM 848 N N . GLY A 1 119 ? -16.517 -12.194 10.956 1.00 60.78 119 GLY A N 1
ATOM 849 C CA . GLY A 1 119 ? -17.327 -13.338 11.383 1.00 60.78 119 GLY A CA 1
ATOM 850 C C . GLY A 1 119 ? -17.279 -13.669 12.879 1.00 60.78 119 GLY A C 1
ATOM 851 O O . GLY A 1 119 ? -17.970 -14.598 13.292 1.00 60.78 119 GLY A O 1
ATOM 852 N N . GLN A 1 120 ? -16.529 -12.928 13.706 1.00 65.56 120 GLN A N 1
ATOM 853 C CA . GLN A 1 120 ? -16.672 -13.036 15.160 1.00 65.56 120 GLN A CA 1
ATOM 854 C C . GLN A 1 120 ? -17.887 -12.249 15.656 1.00 65.56 120 GLN A C 1
ATOM 856 O O . GLN A 1 120 ? -18.029 -11.056 15.395 1.00 65.56 120 GLN A O 1
ATOM 861 N N . VAL A 1 121 ? -18.737 -12.925 16.428 1.00 77.31 121 VAL A N 1
ATOM 862 C CA . VAL A 1 121 ? -19.726 -12.280 17.293 1.00 77.31 121 VAL A CA 1
ATOM 863 C C . VAL A 1 121 ? -19.038 -11.994 18.624 1.00 77.31 121 VAL A C 1
ATOM 865 O O . VAL A 1 121 ? -18.559 -12.917 19.283 1.00 77.31 121 VAL A O 1
ATOM 868 N N . ILE A 1 122 ? -18.970 -10.721 19.013 1.00 81.38 122 ILE A N 1
ATOM 869 C CA . ILE A 1 122 ? -18.543 -10.327 20.359 1.00 81.38 122 ILE A CA 1
ATOM 870 C C . ILE A 1 122 ? -19.763 -10.491 21.262 1.00 81.38 122 ILE A C 1
ATOM 872 O O . ILE A 1 122 ? -20.627 -9.619 21.324 1.00 81.38 122 ILE A O 1
ATOM 876 N N . GLU A 1 123 ? -19.874 -11.651 21.901 1.00 85.06 123 GLU A N 1
ATOM 877 C CA . GLU A 1 123 ? -20.979 -11.946 22.807 1.00 85.06 123 GLU A CA 1
ATOM 878 C C . GLU A 1 123 ? -20.616 -11.526 24.236 1.00 85.06 123 GLU A C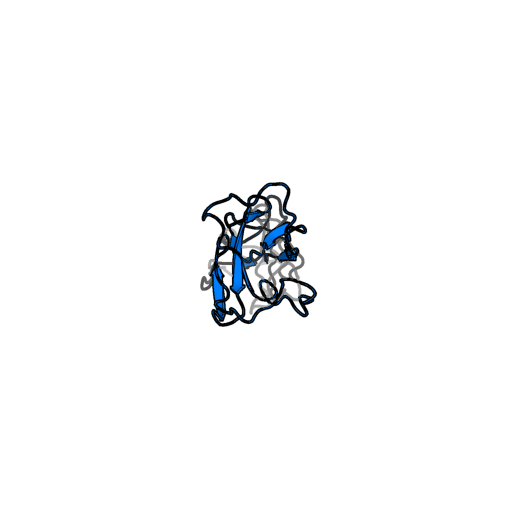 1
ATOM 880 O O . GLU A 1 123 ? -19.730 -12.111 24.860 1.00 85.06 123 GLU A O 1
ATOM 885 N N . VAL A 1 124 ? -21.322 -10.523 24.761 1.00 88.12 124 VAL A N 1
ATOM 886 C CA . VAL A 1 124 ? -21.206 -10.084 26.157 1.00 88.12 124 VAL A CA 1
ATOM 887 C C . VAL A 1 124 ? -22.422 -10.593 26.920 1.00 88.12 124 VAL A C 1
ATOM 889 O O . VAL A 1 124 ? -23.532 -10.101 26.730 1.00 88.12 124 VAL A O 1
ATOM 892 N N . ARG A 1 125 ? -22.225 -11.594 27.782 1.00 87.38 125 ARG A N 1
ATOM 893 C CA . ARG A 1 125 ? -23.291 -12.125 28.642 1.00 87.38 125 ARG A CA 1
ATOM 894 C C . ARG A 1 125 ? -23.260 -11.436 29.995 1.00 87.38 125 ARG A C 1
ATOM 896 O O . ARG A 1 125 ? -22.425 -11.771 30.831 1.00 87.38 125 ARG A O 1
ATOM 903 N N . LEU A 1 126 ? -24.170 -10.486 30.186 1.00 87.00 126 LEU A N 1
ATOM 904 C CA . LEU A 1 126 ? -24.419 -9.885 31.493 1.00 87.00 126 LEU A CA 1
ATOM 905 C C . LEU A 1 126 ? -25.077 -10.922 32.422 1.00 87.00 126 LEU A C 1
ATOM 907 O O 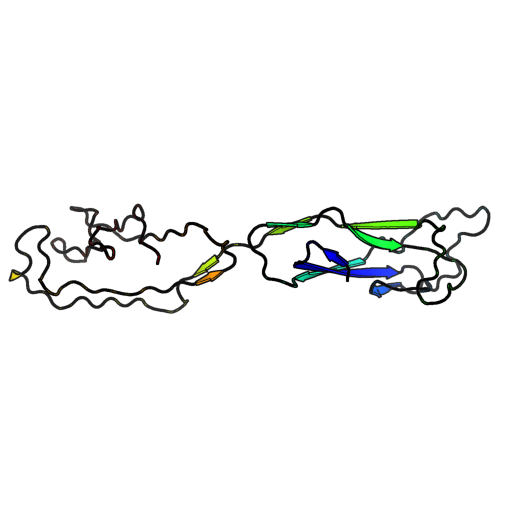. LEU A 1 126 ? -25.867 -11.741 31.946 1.00 87.00 126 LEU A O 1
ATOM 911 N N . PRO A 1 127 ? -24.742 -10.930 33.721 1.00 83.31 127 PRO A N 1
ATOM 912 C CA . PRO A 1 127 ? -25.380 -11.819 34.683 1.00 83.31 127 PRO A CA 1
ATOM 913 C C . PRO A 1 127 ? -26.813 -11.375 34.981 1.00 83.31 127 PRO A C 1
ATOM 915 O O . PRO A 1 127 ? -27.178 -10.218 34.762 1.00 83.31 127 PRO A O 1
ATOM 918 N N . ASP A 1 128 ? -27.603 -12.292 35.536 1.00 83.75 128 ASP A N 1
ATOM 919 C CA . ASP A 1 128 ? -28.951 -11.983 36.003 1.00 83.75 128 ASP A CA 1
ATOM 920 C C . ASP A 1 128 ? -28.911 -10.928 37.116 1.00 83.75 128 ASP A C 1
ATOM 922 O O . ASP A 1 128 ? -28.070 -10.971 38.019 1.00 83.75 128 ASP A O 1
ATOM 926 N N . ILE A 1 129 ? -29.853 -9.990 37.049 1.00 82.00 129 ILE A N 1
ATOM 927 C CA . ILE A 1 129 ? -30.016 -8.906 38.018 1.00 82.00 129 ILE A CA 1
ATOM 928 C C . ILE A 1 129 ? -31.393 -9.019 38.667 1.00 82.00 129 ILE A C 1
ATOM 930 O O . ILE A 1 129 ? -32.382 -9.330 37.997 1.00 82.00 129 ILE A O 1
ATOM 934 N N . GLU A 1 130 ? -31.493 -8.751 39.966 1.00 81.50 130 GLU A N 1
ATOM 935 C CA . GLU A 1 130 ? -32.790 -8.645 40.624 1.00 81.50 130 GLU A CA 1
ATOM 936 C C . GLU A 1 130 ? -33.217 -7.177 40.697 1.00 81.50 130 GLU A C 1
ATOM 938 O O . GLU A 1 130 ? -32.416 -6.299 41.001 1.00 81.50 130 GLU A O 1
ATOM 943 N N . GLY A 1 131 ? -34.507 -6.881 40.506 1.00 78.56 131 GLY A N 1
ATOM 944 C CA . GLY A 1 131 ? -35.001 -5.495 40.571 1.00 78.56 131 GLY A CA 1
ATOM 945 C C . GLY A 1 131 ? -34.727 -4.796 41.913 1.00 78.56 131 GLY A C 1
ATOM 946 O O . GLY A 1 131 ? -34.681 -3.573 41.981 1.00 78.56 131 GLY A O 1
ATOM 947 N N . LYS A 1 132 ? -34.486 -5.559 42.989 1.00 82.00 132 LYS A N 1
ATOM 948 C CA . LYS A 1 132 ? -34.082 -5.017 44.296 1.00 82.00 132 LYS A CA 1
ATOM 949 C C . LYS A 1 132 ? -32.680 -4.386 44.289 1.00 82.00 132 LYS A C 1
ATOM 951 O O . LYS A 1 132 ? -32.381 -3.662 45.243 1.00 82.00 132 LYS A O 1
ATOM 956 N N . ASP A 1 133 ? -31.861 -4.693 43.281 1.00 79.69 133 ASP A N 1
ATOM 957 C CA . ASP A 1 133 ? -30.463 -4.274 43.143 1.00 79.69 133 ASP A CA 1
ATOM 958 C C . ASP A 1 133 ? -30.319 -2.946 42.381 1.00 79.69 133 ASP A C 1
ATOM 960 O O . ASP A 1 133 ? -29.249 -2.346 42.419 1.00 79.69 133 ASP A O 1
ATOM 964 N N . ILE A 1 134 ? -31.390 -2.464 41.731 1.00 82.62 134 ILE A N 1
ATOM 965 C CA . ILE A 1 134 ? -31.434 -1.178 41.018 1.00 82.62 134 ILE A CA 1
ATOM 966 C C . ILE A 1 134 ? -32.589 -0.348 41.584 1.00 82.62 134 ILE A C 1
ATOM 968 O O . ILE A 1 134 ? -33.721 -0.401 41.105 1.00 82.62 134 ILE A O 1
ATOM 972 N N . ARG A 1 135 ? -32.321 0.374 42.679 1.00 83.12 135 ARG A N 1
ATOM 973 C CA . ARG A 1 135 ? -33.326 1.167 43.414 1.00 83.12 135 ARG A CA 1
ATOM 974 C C . ARG A 1 135 ? -33.281 2.645 43.056 1.00 83.12 135 ARG A C 1
ATOM 976 O O . ARG A 1 135 ? -34.287 3.338 43.195 1.00 83.12 135 ARG A O 1
ATOM 983 N N . HIS A 1 136 ? -32.121 3.117 42.622 1.00 83.69 136 HIS A N 1
ATOM 984 C CA . HIS A 1 136 ? -31.856 4.493 42.241 1.00 83.69 136 HIS A CA 1
ATOM 985 C C . HIS A 1 136 ? -31.120 4.541 40.902 1.00 83.69 136 HIS A C 1
ATOM 987 O O . HIS A 1 136 ? -30.481 3.580 40.473 1.00 83.69 136 HIS A O 1
ATOM 993 N N . LEU A 1 137 ? -31.200 5.695 40.242 1.00 78.50 137 LEU A N 1
ATOM 994 C CA . LEU A 1 137 ? -30.465 5.948 39.010 1.00 78.50 137 LEU A CA 1
ATOM 995 C C . LEU A 1 137 ? -28.954 5.808 39.257 1.00 78.50 137 LEU A C 1
ATOM 997 O O . LEU A 1 137 ? -28.409 6.463 40.144 1.00 78.50 137 LEU A O 1
ATOM 1001 N N . GLY A 1 138 ? -28.292 4.983 38.447 1.00 78.62 138 GLY A N 1
ATOM 1002 C CA . GLY A 1 138 ? -26.858 4.710 38.565 1.00 78.62 138 GLY A CA 1
ATOM 1003 C C . GLY A 1 138 ? -26.496 3.575 39.526 1.00 78.62 138 GLY A C 1
ATOM 1004 O O . GLY A 1 138 ? -25.312 3.254 39.633 1.00 78.62 138 GLY A O 1
ATOM 1005 N N . ASP A 1 139 ? -27.475 2.945 40.186 1.00 83.75 139 ASP A N 1
ATOM 1006 C CA . ASP A 1 139 ? -27.235 1.689 40.895 1.00 83.75 139 ASP A CA 1
ATOM 1007 C C . ASP A 1 139 ? -26.766 0.619 39.894 1.00 83.75 139 ASP A C 1
ATOM 1009 O O . ASP A 1 139 ? -27.335 0.450 38.814 1.00 83.75 139 ASP A O 1
ATOM 1013 N N . SER A 1 140 ? -25.722 -0.118 40.271 1.00 80.44 140 SER A N 1
ATOM 1014 C CA . SER A 1 140 ? -25.209 -1.266 39.527 1.00 80.44 140 SER A CA 1
ATOM 1015 C C . SER A 1 140 ? -25.085 -2.453 40.487 1.00 80.44 140 SER A C 1
ATOM 1017 O O . SER A 1 140 ? -24.519 -2.288 41.575 1.00 80.44 140 SER A O 1
ATOM 1019 N N . PRO A 1 141 ? -25.587 -3.650 40.135 1.00 79.62 141 PRO A N 1
ATOM 1020 C CA . PRO A 1 141 ? -25.427 -4.835 40.974 1.00 79.62 141 PRO A CA 1
ATOM 1021 C C . PRO A 1 141 ? -23.943 -5.154 41.210 1.00 79.62 141 PRO A C 1
ATOM 1023 O O . PRO A 1 141 ? -23.135 -5.061 40.292 1.00 79.62 141 PRO A O 1
ATOM 1026 N N . GLN A 1 142 ? -23.567 -5.596 42.418 1.00 67.38 142 GLN A N 1
ATOM 1027 C CA . GLN A 1 142 ? -22.154 -5.799 42.807 1.00 67.38 142 GLN A CA 1
ATOM 1028 C C . GLN A 1 142 ? -21.351 -6.750 41.894 1.00 67.38 142 GLN A C 1
ATOM 1030 O O . GLN A 1 142 ? -20.125 -6.703 41.915 1.00 67.38 142 GLN A O 1
ATOM 1035 N N . ASN A 1 143 ? -22.017 -7.582 41.086 1.00 68.50 143 ASN A N 1
ATOM 1036 C CA . ASN A 1 143 ? -21.390 -8.543 40.174 1.00 68.50 143 ASN A CA 1
ATOM 1037 C C . ASN A 1 143 ? -21.776 -8.336 38.697 1.00 68.50 143 ASN A C 1
ATOM 1039 O O . ASN A 1 143 ? -21.554 -9.236 37.899 1.00 68.50 143 ASN A O 1
ATOM 1043 N N . SER A 1 144 ? -22.363 -7.198 38.314 1.00 73.38 144 SER A N 1
ATOM 1044 C CA . SER A 1 144 ? -22.847 -6.946 36.941 1.00 73.38 144 SER A CA 1
ATOM 1045 C C . SER A 1 144 ? -21.744 -6.629 35.922 1.00 73.38 144 SER A C 1
ATOM 1047 O O . SER A 1 144 ? -22.009 -6.574 34.721 1.00 73.38 144 SER A O 1
ATOM 1049 N N . HIS A 1 145 ? -20.511 -6.410 36.383 1.00 81.06 145 HIS A N 1
ATOM 1050 C CA . HIS A 1 145 ? -19.400 -5.999 35.533 1.00 81.06 145 HIS A CA 1
ATOM 1051 C C . HIS A 1 145 ? -18.838 -7.184 34.744 1.00 81.06 145 HIS A C 1
ATOM 1053 O O . HIS A 1 145 ? -18.344 -8.156 35.316 1.00 81.06 145 HIS A O 1
ATOM 1059 N N . VAL A 1 146 ? -18.866 -7.071 33.415 1.00 86.69 146 VAL A N 1
ATOM 1060 C CA . VAL A 1 146 ? -18.310 -8.068 32.497 1.00 86.69 146 VAL A CA 1
ATOM 1061 C C . VAL A 1 146 ? -17.221 -7.425 31.653 1.00 86.69 146 VAL A C 1
ATOM 1063 O O . VAL A 1 146 ? -17.481 -6.518 30.864 1.00 86.69 146 VAL A O 1
ATOM 1066 N N . THR A 1 147 ? -15.997 -7.928 31.784 1.00 86.12 147 THR A N 1
ATOM 1067 C CA . THR A 1 147 ? -14.871 -7.501 30.949 1.00 86.12 147 THR A CA 1
ATOM 1068 C C . THR A 1 147 ? -14.804 -8.365 29.699 1.00 86.12 147 THR A C 1
ATOM 1070 O O . THR A 1 147 ? -14.660 -9.583 29.792 1.00 86.12 147 THR A O 1
ATOM 1073 N N . THR A 1 148 ? -14.863 -7.734 28.527 1.00 83.12 148 THR A N 1
ATOM 1074 C CA . THR A 1 148 ? -14.732 -8.417 27.234 1.00 83.12 148 THR A CA 1
ATOM 1075 C C . THR A 1 148 ? -13.529 -7.879 26.476 1.00 83.12 148 THR A C 1
ATOM 1077 O O . THR A 1 148 ? -13.383 -6.671 26.306 1.00 83.12 148 THR A O 1
ATOM 1080 N N . GLN A 1 149 ? -12.668 -8.781 26.007 1.00 80.19 149 GLN A N 1
ATOM 1081 C CA . GLN A 1 149 ? -11.535 -8.424 25.163 1.00 80.19 149 GLN A CA 1
ATOM 1082 C C . GLN A 1 149 ? -11.953 -8.449 23.691 1.00 80.19 149 GLN A C 1
ATOM 1084 O O . GLN A 1 149 ? -12.443 -9.464 23.196 1.00 80.19 149 GLN A O 1
ATOM 1089 N N . VAL A 1 150 ? -11.720 -7.340 22.991 1.00 79.44 150 VAL A N 1
ATOM 1090 C CA . VAL A 1 150 ? -11.947 -7.220 21.549 1.00 79.44 150 VAL A CA 1
ATOM 1091 C C . VAL A 1 150 ? -10.600 -7.117 20.854 1.00 79.44 150 VAL A C 1
ATOM 1093 O O . VAL A 1 150 ? -9.830 -6.198 21.117 1.00 79.44 150 VAL A O 1
ATOM 1096 N N . ASN A 1 151 ? -10.321 -8.063 19.961 1.00 80.75 151 ASN A N 1
ATOM 1097 C CA . ASN A 1 151 ? -9.103 -8.059 19.164 1.00 80.75 151 ASN A CA 1
ATOM 1098 C C . ASN A 1 151 ? -9.396 -7.481 17.778 1.00 80.75 151 ASN A C 1
ATOM 1100 O O . ASN A 1 151 ? -10.389 -7.828 17.137 1.00 80.75 151 ASN A O 1
ATOM 1104 N N . PHE A 1 152 ? -8.498 -6.632 17.294 1.00 79.94 152 PHE A N 1
ATOM 1105 C CA . PHE A 1 152 ? -8.528 -6.107 15.937 1.00 79.94 152 PHE A CA 1
ATOM 1106 C C . PHE A 1 152 ? -7.132 -6.199 15.328 1.00 79.94 152 PHE A C 1
ATOM 1108 O O . PHE A 1 152 ? -6.120 -6.262 16.022 1.00 79.94 152 PHE A O 1
ATOM 1115 N N . THR A 1 153 ? -7.074 -6.252 14.006 1.00 82.75 153 THR A N 1
ATOM 1116 C CA . THR A 1 153 ? -5.830 -6.279 13.244 1.00 82.75 153 THR A CA 1
ATOM 1117 C C . THR A 1 153 ? -5.828 -5.105 12.288 1.00 82.75 153 THR A C 1
ATOM 1119 O O . THR A 1 153 ? -6.739 -4.958 11.472 1.00 82.75 153 THR A O 1
ATOM 1122 N N . CYS A 1 154 ? -4.791 -4.283 12.384 1.00 81.81 154 CYS A N 1
ATOM 1123 C CA . CYS A 1 154 ? -4.525 -3.214 11.438 1.00 81.81 154 CYS A CA 1
ATOM 1124 C C . CYS A 1 154 ? -3.398 -3.623 10.489 1.00 81.81 154 CYS A C 1
ATOM 1126 O O . CYS A 1 154 ? -2.427 -4.258 10.889 1.00 81.81 154 CYS A O 1
ATOM 1128 N N . SER A 1 155 ? -3.541 -3.265 9.219 1.00 83.50 155 SER A N 1
ATOM 1129 C CA . SER A 1 155 ? -2.555 -3.474 8.163 1.00 83.50 155 SER A CA 1
ATOM 1130 C C . SER A 1 155 ? -2.117 -2.130 7.598 1.00 83.50 155 SER A C 1
ATOM 1132 O O . SER A 1 155 ? -2.926 -1.209 7.466 1.00 83.50 155 SER A O 1
ATOM 1134 N N . ASN A 1 156 ? -0.834 -2.043 7.241 1.00 79.06 156 ASN A N 1
ATOM 1135 C CA . ASN A 1 156 ? -0.207 -0.865 6.637 1.00 79.06 156 ASN A CA 1
ATOM 1136 C C . ASN A 1 156 ? -0.296 0.408 7.498 1.00 79.06 156 ASN A C 1
ATOM 1138 O O . ASN A 1 156 ? -0.342 1.511 6.960 1.00 79.06 156 ASN A O 1
ATOM 1142 N N . VAL A 1 157 ? -0.327 0.268 8.824 1.00 78.75 157 VAL A N 1
ATOM 1143 C CA . VAL A 1 157 ? -0.315 1.390 9.773 1.00 78.75 157 VAL A CA 1
ATOM 1144 C C . VAL A 1 157 ? 1.125 1.639 10.225 1.00 78.75 157 VAL A C 1
ATOM 1146 O O . VAL A 1 157 ? 1.856 0.689 10.493 1.00 78.75 157 VAL A O 1
ATOM 1149 N N . ALA A 1 158 ? 1.554 2.903 10.254 1.00 74.25 158 ALA A N 1
ATOM 1150 C CA . ALA A 1 158 ? 2.913 3.264 10.656 1.00 74.25 158 ALA A CA 1
ATOM 1151 C C . ALA A 1 158 ? 3.092 3.153 12.176 1.00 74.25 158 ALA A C 1
ATOM 1153 O O . ALA A 1 158 ? 2.154 3.423 12.931 1.00 74.25 158 ALA A O 1
ATOM 1154 N N . ASP A 1 159 ? 4.305 2.831 12.623 1.00 71.31 159 ASP A N 1
ATOM 1155 C CA . ASP A 1 159 ? 4.644 2.831 14.047 1.00 71.31 159 ASP A CA 1
ATOM 1156 C C . ASP A 1 159 ? 4.366 4.206 14.671 1.00 71.31 159 ASP A C 1
ATOM 1158 O O . ASP A 1 159 ? 4.706 5.247 14.106 1.00 71.31 159 ASP A O 1
ATOM 1162 N N . GLY A 1 160 ? 3.721 4.209 15.840 1.00 70.19 160 GLY A N 1
ATOM 1163 C CA . GLY A 1 160 ? 3.321 5.438 16.530 1.00 70.19 160 GLY A CA 1
ATOM 1164 C C . GLY A 1 160 ? 2.092 6.140 15.941 1.00 70.19 160 GLY A C 1
ATOM 1165 O O . GLY A 1 160 ? 1.777 7.247 16.373 1.00 70.19 160 GLY A O 1
ATOM 1166 N N . THR A 1 161 ? 1.380 5.530 14.984 1.00 73.81 161 THR A N 1
ATOM 1167 C CA . THR A 1 161 ? 0.065 6.040 14.562 1.00 73.81 161 THR A CA 1
ATOM 1168 C C . THR A 1 161 ? -0.909 5.969 15.735 1.00 73.81 161 THR A C 1
ATOM 1170 O O . THR A 1 161 ? -1.099 4.905 16.324 1.00 73.81 161 THR A O 1
ATOM 1173 N N . ASN A 1 162 ? -1.560 7.092 16.046 1.00 75.06 162 ASN A N 1
ATOM 1174 C CA . ASN A 1 162 ? -2.645 7.116 17.020 1.00 75.06 162 ASN A CA 1
ATOM 1175 C C . ASN A 1 162 ? -3.857 6.410 16.419 1.00 75.06 162 ASN A C 1
ATOM 1177 O O . ASN A 1 162 ? -4.447 6.883 15.447 1.00 75.06 162 ASN A O 1
ATOM 1181 N N . LEU A 1 163 ? -4.203 5.269 16.996 1.00 76.06 163 LEU A N 1
ATOM 1182 C CA . LEU A 1 163 ? -5.440 4.577 16.701 1.00 76.06 163 LEU A CA 1
ATOM 1183 C C . LEU A 1 163 ? -6.470 5.001 17.750 1.00 76.06 163 LEU A C 1
ATOM 1185 O O . LEU A 1 163 ? -6.155 5.092 18.936 1.00 76.06 163 LEU A O 1
ATOM 1189 N N . SER A 1 164 ? -7.695 5.245 17.308 1.00 77.81 164 SER A N 1
ATOM 1190 C CA . SER A 1 164 ? -8.844 5.393 18.190 1.00 77.81 164 SER A CA 1
ATOM 1191 C C . SER A 1 164 ? -9.952 4.468 17.715 1.00 77.81 164 SER A C 1
ATOM 1193 O O . SER A 1 164 ? -10.060 4.126 16.535 1.00 77.81 164 SER A O 1
ATOM 1195 N N . MET A 1 165 ? -10.749 4.002 18.662 1.00 78.50 165 MET A N 1
ATOM 1196 C CA . MET A 1 165 ? -11.920 3.182 18.397 1.00 78.50 165 MET A CA 1
ATOM 1197 C C . MET A 1 165 ? -13.078 3.818 19.148 1.00 78.50 165 MET A C 1
ATOM 1199 O O . MET A 1 165 ? -12.895 4.261 20.273 1.00 78.50 165 MET A O 1
ATOM 1203 N N . SER A 1 166 ? -14.255 3.891 18.546 1.00 83.88 166 SER A N 1
ATOM 1204 C CA . SER A 1 166 ? -15.455 4.377 19.221 1.00 83.88 166 SER A CA 1
ATOM 1205 C C . SER A 1 166 ? -16.564 3.347 19.094 1.00 83.88 166 SER A C 1
ATOM 1207 O O . SER A 1 166 ? -16.581 2.532 18.164 1.00 83.88 166 SER A O 1
ATOM 1209 N N . LEU A 1 167 ? -17.477 3.359 20.058 1.00 84.06 167 LEU A N 1
ATOM 1210 C CA . LEU A 1 167 ? -18.699 2.580 19.982 1.00 84.06 167 LEU A CA 1
ATOM 1211 C C . LEU A 1 167 ? -19.833 3.494 19.532 1.00 84.06 167 LEU A C 1
ATOM 1213 O O . LEU A 1 167 ? -19.974 4.590 20.060 1.00 84.06 167 LEU A O 1
ATOM 1217 N N . ASN A 1 168 ? -20.631 3.017 18.579 1.00 88.56 168 ASN A N 1
ATOM 1218 C CA . ASN A 1 168 ? -21.853 3.675 18.138 1.00 88.56 168 ASN A CA 1
ATOM 1219 C C . ASN A 1 168 ? -23.047 2.767 18.444 1.00 88.56 168 ASN A C 1
ATOM 1221 O O . ASN A 1 168 ? -23.135 1.660 17.911 1.00 88.56 168 ASN A O 1
ATOM 1225 N N . GLY A 1 169 ? -23.959 3.240 19.282 1.00 88.75 169 GLY A N 1
ATOM 1226 C CA . GLY A 1 169 ? -25.204 2.579 19.649 1.00 88.75 169 GLY A CA 1
ATOM 1227 C C . GLY A 1 169 ? -26.279 3.602 20.007 1.00 88.75 169 GLY A C 1
ATOM 1228 O O . GLY A 1 169 ? -25.996 4.787 20.178 1.00 88.75 169 GLY A O 1
ATOM 1229 N N . GLU A 1 170 ? -27.531 3.152 20.089 1.00 92.56 170 GLU A N 1
ATOM 1230 C CA . GLU A 1 170 ? -28.627 4.012 20.536 1.00 92.56 170 GLU A CA 1
ATOM 1231 C C . GLU A 1 170 ? -28.456 4.304 22.029 1.00 92.56 170 GLU A C 1
ATOM 1233 O O . GLU A 1 170 ? -28.381 3.387 22.852 1.00 92.56 170 GLU A O 1
ATOM 1238 N N . THR A 1 171 ? -28.354 5.583 22.371 1.00 92.12 171 THR A N 1
ATOM 1239 C CA . THR A 1 171 ? -28.192 6.026 23.752 1.00 92.12 171 THR A CA 1
ATOM 1240 C C . THR A 1 171 ? -29.540 6.082 24.466 1.00 92.12 171 THR A C 1
ATOM 1242 O O . THR A 1 171 ? -30.590 6.281 23.847 1.00 92.12 171 THR A O 1
ATOM 1245 N N . ASP A 1 172 ? -29.523 5.897 25.783 1.00 90.12 172 ASP A N 1
ATOM 1246 C CA . ASP A 1 172 ? -30.710 6.070 26.610 1.00 90.12 172 ASP A CA 1
ATOM 1247 C C . ASP A 1 172 ? -31.185 7.542 26.565 1.00 90.12 172 ASP A C 1
ATOM 1249 O O . ASP A 1 172 ? -30.369 8.466 26.691 1.00 90.12 172 ASP A O 1
ATOM 1253 N N . PRO A 1 173 ? -32.494 7.801 26.373 1.00 87.38 173 PRO A N 1
ATOM 1254 C CA . PRO A 1 173 ? -33.020 9.158 26.211 1.00 87.38 173 PRO A CA 1
ATOM 1255 C C . PRO A 1 173 ? -32.925 10.013 27.482 1.00 87.38 173 PRO A C 1
ATOM 1257 O O . PRO A 1 173 ? -33.008 11.241 27.398 1.00 87.38 173 PRO A O 1
ATOM 1260 N N . HIS A 1 174 ? -32.780 9.392 28.652 1.00 87.69 174 HIS A N 1
ATOM 1261 C CA . HIS A 1 174 ? -32.662 10.068 29.938 1.00 87.69 174 HIS A CA 1
ATOM 1262 C C . HIS A 1 174 ? -31.204 10.229 30.378 1.00 87.69 174 HIS A C 1
ATOM 1264 O O . HIS A 1 174 ? -30.908 11.165 31.125 1.00 87.69 174 HIS A O 1
ATOM 1270 N N . ASN A 1 175 ? -30.291 9.370 29.909 1.00 87.31 175 ASN A N 1
ATOM 1271 C CA . ASN A 1 175 ? -28.861 9.507 30.171 1.00 87.31 175 ASN A CA 1
ATOM 1272 C C . ASN A 1 175 ? -27.979 8.978 29.017 1.00 87.31 175 ASN A C 1
ATOM 1274 O O . ASN A 1 175 ? -27.838 7.763 28.867 1.00 87.31 175 ASN A O 1
ATOM 1278 N N . PRO A 1 176 ? -27.282 9.856 28.269 1.00 87.44 176 PRO A N 1
ATOM 1279 C CA . PRO A 1 176 ? -26.492 9.443 27.113 1.00 87.44 176 PRO A CA 1
ATOM 1280 C C . PRO A 1 176 ? -25.266 8.580 27.451 1.00 87.44 176 PRO A C 1
ATOM 1282 O O . PRO A 1 176 ? -24.716 7.966 26.549 1.00 87.44 176 PRO A O 1
ATOM 1285 N N . GLU A 1 177 ? -24.846 8.475 28.720 1.00 86.94 177 GLU A N 1
ATOM 1286 C CA . GLU A 1 177 ? -23.759 7.563 29.127 1.00 86.94 177 GLU A CA 1
ATOM 1287 C C . GLU A 1 177 ? -24.142 6.071 29.058 1.00 86.94 177 GLU A C 1
ATOM 1289 O O . GLU A 1 177 ? -23.283 5.203 29.233 1.00 86.94 177 GLU A O 1
ATOM 1294 N N . TYR A 1 178 ? -25.421 5.759 28.843 1.00 89.69 178 TYR A N 1
ATOM 1295 C CA . TYR A 1 178 ? -25.937 4.397 28.800 1.00 89.69 178 TYR A CA 1
ATOM 1296 C C . TYR A 1 178 ? -26.423 4.055 27.393 1.00 89.69 178 TYR A C 1
ATOM 1298 O O . TYR A 1 178 ? -27.046 4.867 26.711 1.00 89.69 178 TY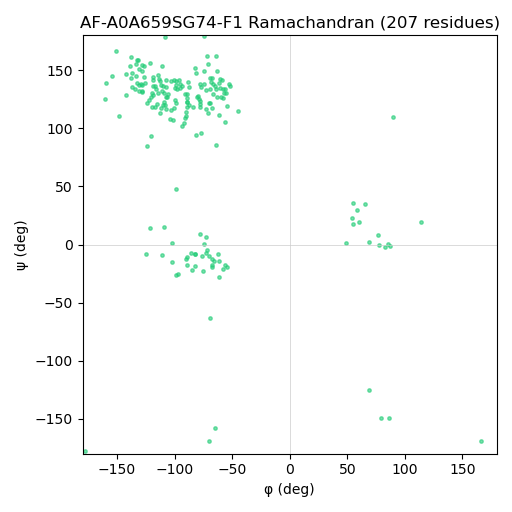R A O 1
ATOM 1306 N N . LEU A 1 179 ? -26.186 2.816 26.974 1.00 91.81 179 LEU A N 1
ATOM 1307 C CA . LEU A 1 179 ? -26.902 2.208 25.861 1.00 91.81 179 LEU A CA 1
ATOM 1308 C C . LEU A 1 179 ? -28.350 1.953 26.274 1.00 91.81 179 LEU A C 1
ATOM 1310 O O . LEU A 1 179 ? -28.607 1.392 27.345 1.00 91.81 179 LEU A O 1
ATOM 1314 N N . LYS A 1 180 ? -29.275 2.317 25.389 1.00 92.56 180 LYS A N 1
ATOM 1315 C CA . LYS A 1 180 ? -30.699 2.042 25.542 1.00 92.56 180 LYS A CA 1
ATOM 1316 C C . LYS A 1 180 ? -30.957 0.539 25.506 1.00 92.56 180 LYS A C 1
ATOM 1318 O O . LYS A 1 180 ? -30.430 -0.174 24.650 1.00 92.56 180 LYS A O 1
ATOM 1323 N N . THR A 1 181 ? -31.812 0.072 26.408 1.00 90.94 181 THR A N 1
ATOM 1324 C CA . THR A 1 181 ? -32.366 -1.285 26.362 1.00 90.94 181 THR A CA 1
ATOM 1325 C C . THR A 1 181 ? -33.842 -1.246 25.963 1.00 90.94 181 THR A C 1
ATOM 1327 O O . THR A 1 181 ? -34.422 -0.182 25.742 1.00 90.94 181 THR A O 1
ATOM 1330 N N . ASP A 1 182 ? -34.468 -2.412 25.845 1.00 91.31 182 ASP A N 1
ATOM 1331 C CA . ASP A 1 182 ? -35.918 -2.531 25.681 1.00 91.31 182 ASP A CA 1
ATOM 1332 C C . ASP A 1 182 ? -36.700 -2.210 26.970 1.00 91.31 182 ASP A C 1
ATOM 1334 O O . ASP A 1 182 ? -37.926 -2.092 26.938 1.00 91.31 182 ASP A O 1
ATOM 1338 N N . ASN A 1 183 ? -36.003 -2.025 28.094 1.00 88.75 183 ASN A N 1
ATOM 1339 C CA . ASN A 1 183 ? -36.565 -1.598 29.363 1.00 88.75 183 ASN A CA 1
ATOM 1340 C C . ASN A 1 183 ? -36.167 -0.146 29.663 1.00 88.75 183 ASN A C 1
ATOM 1342 O O . ASN A 1 183 ? -35.004 0.151 29.910 1.00 88.75 183 ASN A O 1
ATOM 1346 N N . GLU A 1 184 ? -37.153 0.749 29.730 1.00 87.38 184 GLU A N 1
ATOM 1347 C CA . GLU A 1 184 ? -36.953 2.194 29.952 1.00 87.38 184 GLU A CA 1
ATOM 1348 C C . GLU A 1 184 ? -36.289 2.549 31.295 1.00 87.38 184 GLU A C 1
ATOM 1350 O O . GLU A 1 184 ? -35.848 3.677 31.485 1.00 87.38 184 GLU A O 1
ATOM 1355 N N . ASN A 1 185 ? -36.222 1.606 32.242 1.00 86.00 185 ASN A N 1
ATOM 1356 C CA . ASN A 1 185 ? -35.593 1.812 33.548 1.00 86.00 185 ASN A CA 1
ATOM 1357 C C . ASN A 1 185 ? -34.198 1.178 33.649 1.00 86.00 185 ASN A C 1
ATOM 1359 O O . ASN A 1 185 ? -33.590 1.229 34.718 1.00 86.00 185 ASN A O 1
ATOM 1363 N N . LEU A 1 186 ? -33.703 0.546 32.578 1.00 87.88 186 LEU A N 1
ATOM 1364 C CA . LEU A 1 186 ? -32.413 -0.136 32.549 1.00 87.88 186 LEU A CA 1
ATOM 1365 C C . LEU A 1 186 ? -31.578 0.333 31.357 1.00 87.88 186 LEU A C 1
ATOM 1367 O O . LEU A 1 186 ? -32.027 0.334 30.213 1.00 87.88 186 LEU A O 1
ATOM 1371 N N . GLY A 1 187 ? -30.319 0.655 31.632 1.00 89.94 187 GLY A N 1
ATOM 1372 C CA . GLY A 1 187 ? -29.325 1.001 30.626 1.00 89.94 187 GLY A CA 1
ATOM 1373 C C . GLY A 1 187 ? -28.064 0.165 30.801 1.00 89.94 187 GLY A C 1
ATOM 1374 O O . GLY A 1 187 ? -27.747 -0.269 31.910 1.00 89.94 187 GLY A O 1
ATOM 1375 N N . ILE A 1 188 ? -27.310 -0.028 29.721 1.00 90.38 188 ILE A N 1
ATOM 1376 C CA . ILE A 1 188 ? -25.991 -0.672 29.784 1.00 90.38 188 ILE A CA 1
ATOM 1377 C C . ILE A 1 188 ? -24.920 0.413 29.731 1.00 90.38 188 ILE A C 1
ATOM 1379 O O . ILE A 1 188 ? -24.801 1.125 28.736 1.00 90.38 188 ILE A O 1
ATOM 1383 N N . ARG A 1 189 ? -24.121 0.528 30.792 1.00 89.75 189 ARG A N 1
ATOM 1384 C CA . ARG A 1 189 ? -22.971 1.436 30.832 1.00 89.75 189 ARG A CA 1
ATOM 1385 C C . ARG A 1 189 ? -21.706 0.705 30.421 1.00 89.75 189 ARG A C 1
ATOM 1387 O O . ARG A 1 189 ? -21.438 -0.399 30.889 1.00 89.75 189 ARG A O 1
ATOM 1394 N N . LEU A 1 190 ? -20.911 1.359 29.589 1.00 87.69 190 LEU A N 1
ATOM 1395 C CA . LEU A 1 190 ? -19.590 0.889 29.201 1.00 87.69 190 LEU A CA 1
ATOM 1396 C C . LEU A 1 190 ? -18.545 1.755 29.882 1.00 87.69 190 LEU A C 1
ATOM 1398 O O . LEU A 1 190 ? -18.651 2.981 29.879 1.00 87.69 190 LEU A O 1
ATOM 1402 N N . SER A 1 191 ? -17.527 1.106 30.428 1.00 86.00 191 SER A N 1
ATOM 1403 C CA . SER A 1 191 ? -16.397 1.777 31.054 1.00 86.00 191 SER A CA 1
ATOM 1404 C C . SER A 1 191 ? -15.094 1.202 30.532 1.00 86.00 191 SER A C 1
ATOM 1406 O O . SER A 1 191 ? -15.023 0.032 30.145 1.00 86.00 191 SER A O 1
ATOM 1408 N N . ASP A 1 192 ? -14.059 2.031 30.515 1.00 81.94 192 ASP A N 1
ATOM 1409 C CA . ASP A 1 192 ? -12.715 1.547 30.269 1.00 81.94 192 ASP A CA 1
ATOM 1410 C C . ASP A 1 192 ? -12.125 0.807 31.481 1.00 81.94 192 ASP A C 1
ATOM 1412 O O . ASP A 1 192 ? -12.734 0.693 32.544 1.00 81.94 192 ASP A O 1
ATOM 1416 N N . LYS A 1 193 ? -10.889 0.312 31.334 1.00 79.62 193 LYS A N 1
ATOM 1417 C CA . LYS A 1 193 ? -10.146 -0.360 32.413 1.00 79.62 193 LYS A CA 1
ATOM 1418 C C . LYS A 1 193 ? -9.850 0.521 33.640 1.00 79.62 193 LYS A C 1
ATOM 1420 O O . LYS A 1 193 ? -9.301 0.012 34.613 1.00 79.62 193 LYS A O 1
ATOM 1425 N N . TYR A 1 194 ? -10.121 1.822 33.570 1.00 83.44 194 TYR A N 1
ATOM 1426 C CA . TYR A 1 194 ? -9.954 2.792 34.649 1.00 83.44 194 TYR A CA 1
ATOM 1427 C C . TYR A 1 194 ? -11.308 3.265 35.205 1.00 83.44 194 TYR A C 1
ATOM 1429 O O . TYR A 1 194 ? -11.356 4.287 35.890 1.00 83.44 194 TYR A O 1
ATOM 1437 N N . ASP A 1 195 ? -12.397 2.548 34.899 1.00 81.88 195 ASP A N 1
ATOM 1438 C CA . ASP A 1 195 ? -13.779 2.878 35.261 1.00 81.88 195 ASP A CA 1
ATOM 1439 C C . ASP A 1 195 ? -14.277 4.225 34.709 1.00 81.88 195 ASP A C 1
ATOM 1441 O O . ASP A 1 195 ? -15.276 4.781 35.182 1.00 81.88 195 ASP A O 1
ATOM 1445 N N . LYS A 1 196 ? -13.621 4.757 33.670 1.00 84.44 196 LYS A N 1
ATOM 1446 C CA . LYS A 1 196 ? -14.094 5.956 32.985 1.00 84.44 196 LYS A CA 1
ATOM 1447 C C . LYS A 1 196 ? -15.200 5.570 31.996 1.00 84.44 196 LYS A C 1
ATOM 1449 O O . LYS A 1 196 ? -14.961 4.706 31.150 1.00 84.44 196 LYS A O 1
ATOM 1454 N N . PRO A 1 197 ? -16.382 6.209 32.056 1.00 83.12 197 PRO A N 1
ATOM 1455 C CA . PRO A 1 197 ? -17.460 5.932 31.113 1.00 83.12 197 PRO A CA 1
ATOM 1456 C C . PRO A 1 197 ? -17.060 6.226 29.663 1.00 83.12 197 PRO A C 1
ATOM 1458 O O . PRO A 1 197 ? -16.372 7.212 29.379 1.00 83.12 197 PRO A O 1
ATOM 1461 N N . ILE A 1 198 ? -17.533 5.372 28.757 1.00 85.69 198 ILE A N 1
ATOM 1462 C CA . ILE A 1 198 ? -17.423 5.508 27.304 1.00 85.69 198 ILE A CA 1
ATOM 1463 C C . 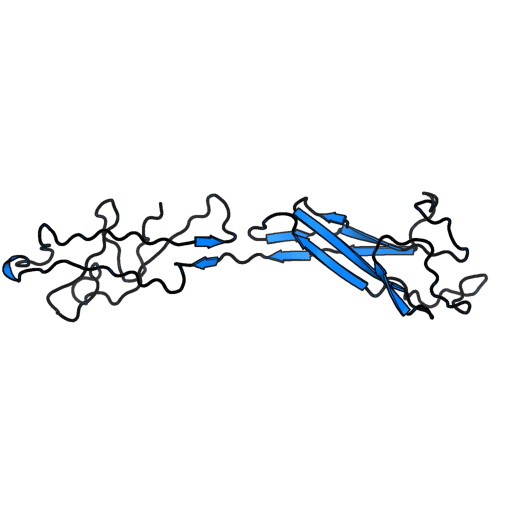ILE A 1 198 ? -18.811 5.852 26.762 1.00 85.69 198 ILE A C 1
ATOM 1465 O O . ILE A 1 198 ? -19.743 5.067 26.914 1.00 85.69 198 ILE A O 1
ATOM 1469 N N . ASP A 1 199 ? -18.927 7.005 26.105 1.00 86.69 199 ASP A N 1
ATOM 1470 C CA . ASP A 1 199 ? -20.148 7.432 25.417 1.00 86.69 199 ASP A CA 1
ATOM 1471 C C . ASP A 1 199 ? -20.436 6.521 24.201 1.00 86.69 199 ASP A C 1
ATOM 1473 O O . ASP A 1 199 ? -19.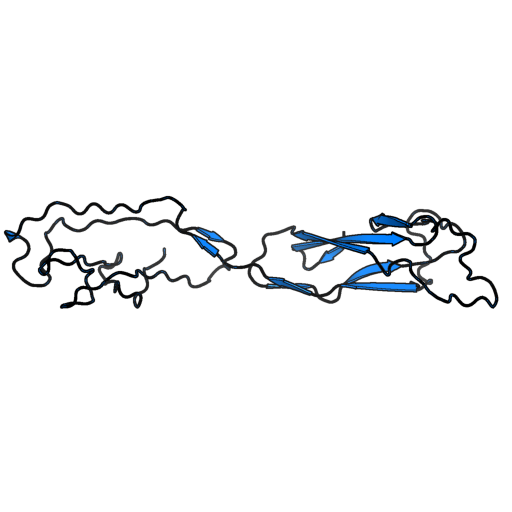631 6.490 23.260 1.00 86.69 199 ASP A O 1
ATOM 1477 N N . PRO A 1 200 ? -21.574 5.799 24.185 1.00 85.38 200 PRO A N 1
ATOM 1478 C CA . PRO A 1 200 ? -21.983 4.978 23.056 1.00 85.38 200 PRO A CA 1
ATOM 1479 C C . PRO A 1 200 ? -22.451 5.782 21.834 1.00 85.38 200 PRO A C 1
ATOM 1481 O O . PRO A 1 200 ? -22.712 5.187 20.796 1.00 85.38 200 PRO A O 1
ATOM 1484 N N . GLY A 1 201 ? -22.551 7.110 21.903 1.00 81.81 201 GLY A N 1
ATOM 1485 C CA . GLY A 1 201 ? -22.861 7.988 20.771 1.00 81.81 201 GLY A CA 1
ATOM 1486 C C . GLY A 1 201 ? -21.686 8.250 19.818 1.00 81.81 201 GLY A C 1
ATOM 1487 O O . GLY A 1 201 ? -21.778 9.135 18.968 1.00 81.81 201 GLY A O 1
ATOM 1488 N N . GLY A 1 202 ? -20.563 7.540 19.970 1.00 71.88 202 GLY A N 1
ATOM 1489 C CA . GLY A 1 202 ? -19.398 7.646 19.087 1.00 71.88 202 GLY A CA 1
ATOM 1490 C C . GLY A 1 202 ? -18.439 8.793 19.392 1.00 71.88 202 GLY A C 1
ATOM 1491 O O . GLY A 1 202 ? -17.419 8.917 18.713 1.00 71.88 202 GLY A O 1
ATOM 1492 N N . SER A 1 203 ? -18.741 9.623 20.395 1.00 65.81 203 SER A N 1
ATOM 1493 C CA . SER A 1 203 ? -17.916 10.777 20.778 1.00 65.81 203 SER A CA 1
ATOM 1494 C C . SER A 1 203 ? -16.727 10.405 21.678 1.00 65.81 203 SER A C 1
ATOM 1496 O O . SER A 1 203 ? -15.767 11.171 21.779 1.00 65.81 203 SER A O 1
ATOM 1498 N N . ALA A 1 204 ? -16.773 9.228 22.314 1.00 66.69 204 ALA A N 1
ATOM 1499 C CA . ALA A 1 204 ? -15.739 8.738 23.216 1.00 66.69 204 ALA A CA 1
ATOM 1500 C C . ALA A 1 204 ? -14.812 7.711 22.550 1.00 66.69 204 ALA A C 1
ATOM 1502 O O . ALA A 1 204 ? -15.246 6.834 21.800 1.00 66.69 204 ALA A O 1
ATOM 1503 N N . GLU A 1 205 ? -13.525 7.802 22.887 1.00 70.50 205 GLU A N 1
ATOM 1504 C CA . GLU A 1 205 ? -12.493 6.869 22.442 1.00 70.50 205 GLU A CA 1
ATOM 1505 C C . GLU A 1 205 ? -12.333 5.713 23.441 1.00 70.50 205 GLU A C 1
ATOM 1507 O O . GLU A 1 205 ? -12.156 5.919 24.643 1.00 70.50 205 GLU A O 1
ATOM 1512 N N . LEU A 1 206 ? -12.364 4.486 22.927 1.00 69.44 206 LEU A N 1
ATOM 1513 C CA . LEU A 1 206 ? -11.983 3.270 23.626 1.00 69.44 206 LEU A CA 1
ATOM 1514 C C . LEU A 1 206 ? -10.458 3.234 23.773 1.00 69.44 206 LEU A C 1
ATOM 1516 O O . LEU A 1 206 ? -9.743 3.431 22.784 1.00 69.44 206 LEU A O 1
ATOM 1520 N N . PRO A 1 207 ? -9.934 2.934 24.971 1.00 66.06 207 PRO A N 1
ATOM 1521 C CA . PRO A 1 207 ? -8.501 2.831 25.152 1.00 66.06 207 PRO A CA 1
ATOM 1522 C C . PRO A 1 207 ? -7.966 1.595 24.444 1.00 66.06 207 PRO A C 1
ATOM 1524 O O . PRO A 1 207 ? -8.343 0.462 24.750 1.00 66.06 207 PRO A O 1
ATOM 1527 N N . LEU A 1 208 ? -7.031 1.836 23.534 1.00 68.94 208 LEU A N 1
ATOM 1528 C CA . LEU A 1 208 ? -6.264 0.799 22.865 1.00 68.94 208 LEU A CA 1
ATOM 1529 C C . LEU A 1 208 ? -5.018 0.469 23.691 1.00 68.94 208 LEU A C 1
ATOM 1531 O O . LEU A 1 208 ? -4.398 1.358 24.281 1.00 68.94 208 LEU A O 1
ATOM 1535 N N . GLN A 1 209 ? -4.688 -0.817 23.765 1.00 60.84 209 GLN A N 1
ATOM 1536 C CA . GLN A 1 209 ? -3.516 -1.356 24.456 1.00 60.84 209 GLN A CA 1
ATOM 1537 C C . GLN A 1 209 ? -2.814 -2.382 23.587 1.00 60.84 209 GLN A C 1
ATOM 1539 O O . GLN A 1 209 ? -3.535 -3.156 22.921 1.00 60.84 209 GLN A O 1
#

Mean predicted aligned error: 12.53 Å

pLDDT: mean 79.85, std 10.5, range [49.31, 92.56]

Secondary structure (DSSP, 8-state):
-EEETTTEEEEEEEEETTTT-EEEESS--S---S-TT---STT-------TTSSEEEEEEE-S---EEEEEEEEEEEEE---SSPPPSSS-S-TT---SEEEEEEEEEEE--EEEE-TT------PPP--GGG--STT---TT--------EEEESPPTT----B--B-PBPSS-TTEEE-SSTT-EEE-B-TTS-B--TBTTSPBPP-

Sequence (209 aa):
YVLVAGKLEIGTEAYIAGKLGEYIPVPFSSISNNDASAGGCGDAEMKSMTAGNKGTVRIYITHP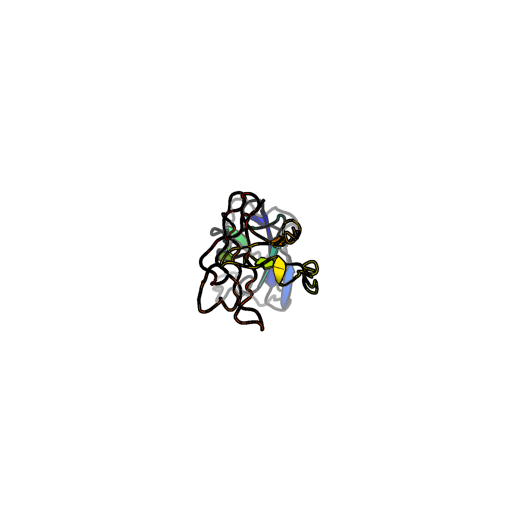LVGEISIPQTTIMNLYLSKTPGSSGDNIPPSVPPVAHVTMSGTITVPQSCSITAGQVIEVRLPDIEGKDIRHLGDSPQNSHVTTQVNFTCSNVADGTNLSMSLNGETDPHNPEYLKTDNENLGIRLSDKYDKPIDPGGSAELPLQ

Foldseek 3Di:
DDDFPVFKDKWKWKAQAAPVRDTHTPPFAQDDSPHPPQDDPDPDDNPDDPTRVDIDMDMDGRDDAAFKDWGPWAFPDFAADDPDRDDTDDPPPPPDHGPDTDTDIDMDGDDKDKDQPPPDDQDWDFDDDDPVQCPDPPRDHPRRDDDGDT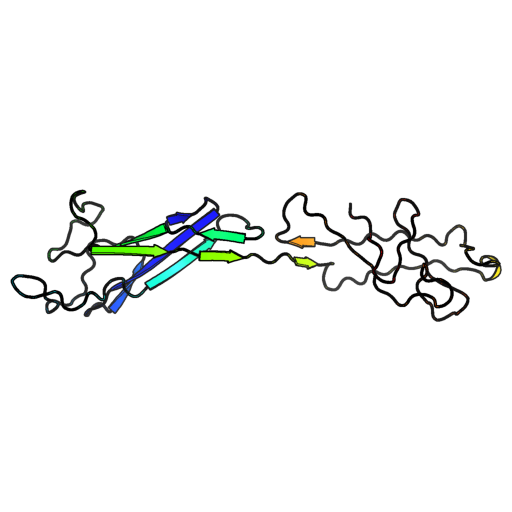DMDMDRDDPPDDDWDAAAADAQPVDQQFHDDPDNSDTHWDAAPVRHTGGNNRPGTHDDD

Radius of gyration: 33.39 Å; Cα contacts (8 Å, |Δi|>4): 322; chains: 1; bounding box: 69×24×91 Å

Organism: NCBI:txid436295